Protein AF-A0A2A2QJI3-F1 (afdb_monomer)

Solvent-accessible surface area (backbone atoms only — not comparable to full-atom values): 18342 Å² total; per-residue (Å²): 80,62,61,6,25,51,90,28,69,62,34,86,68,46,4,39,54,45,25,53,49,53,50,52,51,51,52,53,36,61,75,38,73,53,39,76,77,42,51,68,60,42,52,50,47,52,49,49,52,52,54,50,50,53,48,54,53,54,44,77,76,40,98,66,86,84,66,58,72,64,42,44,53,50,13,44,50,46,52,52,52,52,50,50,54,48,47,71,75,71,52,57,80,93,47,44,72,74,51,47,54,60,49,51,50,50,52,49,51,49,49,54,53,48,47,68,67,42,46,63,55,50,52,48,54,52,48,41,52,51,50,33,52,50,42,27,59,39,67,76,39,49,70,87,39,94,45,67,93,48,96,53,34,67,61,48,40,51,52,52,50,53,32,39,75,70,65,76,46,77,94,63,79,78,60,34,46,77,46,95,70,84,60,65,65,43,84,44,82,50,56,67,49,76,80,39,84,44,78,35,78,57,30,36,38,41,31,34,39,51,44,61,85,62,92,67,75,98,57,57,48,40,32,43,35,39,31,49,99,86,51,76,48,38,29,40,40,38,76,32,84,26,61,67,56,10,58,78,66,75,30,82,71,36,26,66,26,18,34,43,34,34,39,52,45,66,81,47,59,68,42,64,27,42,38,27,46,32,40,26,34,74,86,77,46,49,25,43,30,32,83,50,96,48,72,48,76,40,54,82,66,40,69,70,54,53,60,75,75,45,65,86,86,54,52,73,70,57,48,35,48,76,50,59,71,43,80,86,84,124

Secondary structure (DSSP, 8-state):
-GGGTTTTTT-TTHHHHHHHHHHHHHHHHHHTTHHHH-HHHHHHHHHHHHHHHHHHHHHHH------HHHHHHHHHHHHHHHHHHHHHHHS-GGGHHHHHHHHHHHHHHHHHHHHHHHHHHHHHHHHHHHHHHHHHHHHS--TT-SS-SSS-HHHHHHHHHHHHHTTS----PPPPEEESS---EEE--EEEEEEEEEE-SSEEEEEEEEEESS---S-EEEEEEEE-SS-EEEEE-EEE--HHHHHHTT-GGGGG-EEEEEEEGGGS-SSEEEEEEEEEETTT--EEEEEEEEEEE--TTHHHHHSSSS-TTS-HHHHHHHTT-S----

Sequence (330 aa):
MLLGSVPGLEHPVLSPLLGLLGLGVAAGLASREGWRREPVLGAFLVFVLGATLLIAYGRFTLAAPQIAPRYFVQSALFWATLLTILAETAVPKHRFLQWALPVTLGVSAFNVVASTRYLPVAEDFFRRRLETIRYYDKWLTLGGAPHPIYPDHTQADQILNTALEKGIYRLQARTSVPVVKRGPTKERSMVYHIEELDLGERRLHVRGFMLPEKKWGRQFEPYLVLKTADREYVFRGRKQSRPDVAEVHGRPDAIDSGFFFVVRRVEIPPTEFRVSLEHRARWTGVGLFTNTDHRVDNREGYEKVGLSQVHSSLTAPARQIFIGALPPKF

Foldseek 3Di:
DLLQCLVCVNDVPRSVVSSVVLVVLLVVCVVPCLCVVPVPLNVVLVVLVVVLVVVVVVCVVPVDPQPPPVSNVSSVSNVVSSVVSCCVVPPDPVCNVVVVVVVVVVVVVSVVVSCVVCVVVVVVVVVLVVQQLVVCQQAVFSVPRPRRPDPDRVVVSVVQVVCVVVVVDDSHDDAFAWDPDQFAEDEADWDWDWPDFDHGLWKTKTKTFIGGPDQDDLAKWKKKWWDDPVDIIITTWHWDACVVVCVVVVHPSRRRRITIHIHTLLQDEQAKTFIKMKMAGPPPSYIYIYGDPDMDGNNPNSCVNQVVPPPPPDDPVRSCVVSVHDDPPD

Mean predicted aligned error: 12.71 Å

Structure (mmCIF, N/CA/C/O backbone):
data_AF-A0A2A2QJI3-F1
#
_entry.id   AF-A0A2A2QJI3-F1
#
loop_
_atom_site.group_PDB
_atom_site.id
_atom_site.type_symbol
_atom_site.label_atom_id
_atom_site.label_alt_id
_atom_site.label_comp_id
_atom_site.label_asym_id
_atom_site.label_entity_id
_atom_site.label_seq_id
_atom_site.pdbx_PDB_ins_code
_atom_site.Cartn_x
_atom_site.Cartn_y
_atom_site.Cartn_z
_atom_site.occupancy
_atom_site.B_iso_or_equiv
_atom_site.auth_seq_id
_atom_site.auth_comp_id
_atom_site.auth_asym_id
_atom_site.auth_atom_id
_atom_site.pdbx_PDB_model_num
ATOM 1 N N . MET A 1 1 ? -5.443 -1.195 30.577 1.00 60.78 1 MET A N 1
ATOM 2 C CA . MET A 1 1 ? -5.079 -0.379 29.392 1.00 60.78 1 MET A CA 1
ATOM 3 C C . MET A 1 1 ? -6.073 -0.507 28.244 1.00 60.78 1 MET A C 1
ATOM 5 O O . MET A 1 1 ? -6.483 0.527 27.744 1.00 60.78 1 MET A O 1
ATOM 9 N N . LEU A 1 2 ? -6.482 -1.721 27.842 1.00 73.25 2 LEU A N 1
ATOM 10 C CA . LEU A 1 2 ? -7.295 -1.937 26.631 1.00 73.25 2 LEU A CA 1
ATOM 11 C C . LEU A 1 2 ? -8.587 -1.098 26.587 1.00 73.25 2 LEU A C 1
ATOM 13 O O . LEU A 1 2 ? -8.789 -0.371 25.624 1.00 73.25 2 LEU A O 1
ATOM 17 N N . LEU A 1 3 ? -9.407 -1.110 27.644 1.00 77.81 3 LEU A N 1
ATOM 18 C CA . LEU A 1 3 ? -10.699 -0.402 27.659 1.00 77.81 3 LEU A CA 1
ATOM 19 C C . LEU A 1 3 ? -10.590 1.125 27.572 1.00 77.81 3 LEU A C 1
ATOM 21 O O . LEU A 1 3 ? -11.462 1.751 26.983 1.00 77.81 3 LEU A O 1
ATOM 25 N N . GLY A 1 4 ? -9.547 1.739 28.133 1.00 78.44 4 GLY A N 1
ATOM 26 C CA . GLY A 1 4 ? -9.367 3.197 28.116 1.00 78.44 4 GLY A CA 1
ATOM 27 C C . GLY A 1 4 ? -8.460 3.709 26.998 1.00 78.44 4 GLY A C 1
ATOM 28 O O . GLY A 1 4 ? -8.133 4.891 26.993 1.00 78.44 4 GLY A O 1
ATOM 29 N N . SER A 1 5 ? -8.042 2.844 26.071 1.00 78.56 5 SER A N 1
ATOM 30 C CA . SER A 1 5 ? -7.116 3.196 24.986 1.00 78.56 5 SER A CA 1
ATOM 31 C C . SER A 1 5 ? -7.675 4.266 24.044 1.00 78.56 5 SER A C 1
ATOM 33 O O . SER A 1 5 ? -6.949 5.194 23.702 1.00 78.56 5 SER A O 1
ATOM 35 N N . VAL A 1 6 ? -8.964 4.193 23.692 1.00 81.06 6 VAL A N 1
ATOM 36 C CA . VAL A 1 6 ? -9.630 5.179 22.824 1.00 81.06 6 VAL A CA 1
ATOM 37 C C . VAL A 1 6 ? -9.743 6.554 23.485 1.00 81.06 6 VAL A C 1
ATOM 39 O O . VAL A 1 6 ? -9.168 7.499 22.949 1.00 81.06 6 VAL A O 1
ATOM 42 N N . PRO A 1 7 ? -10.412 6.719 24.644 1.00 81.12 7 PRO A N 1
ATOM 43 C CA . PRO A 1 7 ? -10.540 8.047 25.246 1.00 81.12 7 PRO A CA 1
ATOM 44 C C . PRO A 1 7 ? -9.205 8.574 25.790 1.00 81.12 7 PRO A C 1
ATOM 46 O O . PRO A 1 7 ? -9.018 9.781 25.893 1.00 81.12 7 PRO A O 1
ATOM 49 N N . GLY A 1 8 ? -8.266 7.685 26.129 1.00 78.94 8 GLY A N 1
ATOM 50 C CA . GLY A 1 8 ? -6.929 8.045 26.596 1.00 78.94 8 GLY A CA 1
ATOM 51 C C . GLY A 1 8 ? -5.923 8.305 25.481 1.00 78.94 8 GLY A C 1
ATOM 52 O O . GLY A 1 8 ? -4.791 8.674 25.795 1.00 78.94 8 GLY A O 1
ATOM 53 N N . LEU A 1 9 ? -6.299 8.099 24.212 1.00 78.12 9 LEU A N 1
ATOM 54 C CA . LEU A 1 9 ? -5.411 8.187 23.048 1.00 78.12 9 LEU A CA 1
ATOM 55 C C . LEU A 1 9 ? -4.085 7.435 23.273 1.00 78.12 9 LEU A C 1
ATOM 57 O O . LEU A 1 9 ? -2.999 7.972 23.046 1.00 78.12 9 LEU A O 1
ATOM 61 N N . GLU A 1 10 ? -4.178 6.214 23.807 1.00 73.00 10 GLU A N 1
ATOM 62 C CA . GLU A 1 10 ? -3.047 5.350 24.190 1.00 73.00 10 GLU A CA 1
ATOM 63 C C . GLU A 1 10 ? -2.042 5.962 25.175 1.00 73.00 10 GLU A C 1
ATOM 65 O O . GLU A 1 10 ? -0.955 5.423 25.380 1.00 73.00 10 GLU A O 1
ATOM 70 N N . HIS A 1 11 ? -2.380 7.065 25.844 1.00 77.88 11 HIS A N 1
ATOM 71 C CA . HIS A 1 11 ? -1.489 7.643 26.837 1.00 77.88 11 HIS A CA 1
ATOM 72 C C . HIS A 1 11 ? -1.259 6.628 27.973 1.00 77.88 11 HIS A C 1
ATOM 74 O O . HIS A 1 11 ? -2.244 6.113 28.526 1.00 77.88 11 HIS A O 1
ATOM 80 N N . PRO A 1 12 ? 0.002 6.347 28.355 1.00 77.12 12 PRO A N 1
ATOM 81 C CA . PRO A 1 12 ? 0.341 5.248 29.261 1.00 77.12 12 PRO A CA 1
ATOM 82 C C . PRO A 1 12 ? -0.284 5.413 30.649 1.00 77.12 12 PRO A C 1
ATOM 84 O O . PRO A 1 12 ? -0.583 4.424 31.307 1.00 77.12 12 PRO A O 1
ATOM 87 N N . VAL A 1 13 ? -0.543 6.656 31.063 1.00 82.31 13 VAL A N 1
ATOM 88 C CA . VAL A 1 13 ? -1.167 6.975 32.356 1.00 82.31 13 VAL A CA 1
ATOM 89 C C . VAL A 1 13 ? -2.683 7.175 32.245 1.00 82.31 13 VAL A C 1
ATOM 91 O O . VAL A 1 13 ? -3.422 6.713 33.109 1.00 82.31 13 VAL A O 1
ATOM 94 N N . LEU A 1 14 ? -3.187 7.800 31.169 1.00 84.00 14 LEU A N 1
ATOM 95 C CA . LEU A 1 14 ? -4.623 8.113 31.069 1.00 84.00 14 LEU A CA 1
ATOM 96 C C . LEU A 1 14 ? -5.438 6.884 30.671 1.00 84.00 14 LEU A C 1
ATOM 98 O O . LEU A 1 14 ? -6.543 6.696 31.166 1.00 84.00 14 LEU A O 1
ATOM 102 N N . SER A 1 15 ? -4.894 6.015 29.814 1.00 82.19 15 SER A N 1
ATOM 103 C CA . SER A 1 15 ? -5.621 4.838 29.326 1.00 82.19 15 SER A CA 1
ATOM 104 C C . SER A 1 15 ? -5.963 3.835 30.441 1.00 82.19 15 SER A C 1
ATOM 106 O O . SER A 1 15 ? -7.077 3.309 30.451 1.00 82.19 15 SER A O 1
ATOM 108 N N . PRO A 1 16 ? -5.072 3.535 31.410 1.00 83.88 16 PRO A N 1
ATOM 109 C CA . PRO A 1 16 ? -5.454 2.786 32.606 1.00 83.88 16 PRO A CA 1
ATOM 110 C C . PRO A 1 16 ? -6.537 3.484 33.434 1.00 83.88 16 PRO A C 1
ATOM 112 O O . PRO A 1 16 ? -7.531 2.841 33.764 1.00 83.88 16 PRO A O 1
ATOM 115 N N . LEU A 1 17 ? -6.372 4.780 33.723 1.00 87.88 17 LEU A N 1
ATOM 116 C CA . LEU A 1 17 ? -7.297 5.543 34.568 1.00 87.88 17 LEU A CA 1
ATOM 117 C C . LEU A 1 17 ? -8.702 5.604 33.968 1.00 87.88 17 LEU A C 1
ATOM 119 O O . LEU A 1 17 ? -9.680 5.319 34.651 1.00 87.88 17 LEU A O 1
ATOM 123 N N . LEU A 1 18 ? -8.804 5.897 32.673 1.00 87.38 18 LEU A N 1
ATOM 124 C CA . LEU A 1 18 ? -10.077 5.919 31.962 1.00 87.38 18 LEU A CA 1
ATOM 125 C C . LEU A 1 18 ? -10.687 4.520 31.881 1.00 87.38 18 LEU A C 1
ATOM 127 O O . LEU A 1 18 ? -11.887 4.371 32.067 1.00 87.38 18 LEU A O 1
ATOM 131 N N . GLY A 1 19 ? -9.878 3.475 31.687 1.00 84.88 19 GLY A N 1
ATOM 132 C CA . GLY A 1 19 ? -10.365 2.096 31.758 1.00 84.88 19 GLY A CA 1
ATOM 133 C C . GLY A 1 19 ? -10.998 1.763 33.115 1.00 84.88 19 GLY A C 1
ATOM 134 O O . GLY A 1 19 ? -12.090 1.201 33.152 1.00 84.88 19 GLY A O 1
ATOM 135 N N . LEU A 1 20 ? -10.346 2.148 34.218 1.00 88.00 20 LEU A N 1
ATOM 136 C CA . LEU A 1 20 ? -10.875 1.976 35.577 1.00 88.00 20 LEU A CA 1
ATOM 137 C C . LEU A 1 20 ? -12.142 2.805 35.806 1.00 88.00 20 LEU A C 1
ATOM 139 O O . LEU A 1 20 ? -13.109 2.292 36.364 1.00 88.00 20 LEU A O 1
ATOM 143 N N . LEU A 1 21 ? -12.166 4.051 35.326 1.00 90.25 21 LEU A N 1
ATOM 144 C CA . LEU A 1 21 ? -13.344 4.913 35.380 1.00 90.25 21 LEU A CA 1
ATOM 145 C C . LEU A 1 21 ? -14.531 4.269 34.652 1.00 90.25 21 LEU A C 1
ATOM 147 O O . LEU A 1 21 ? -15.609 4.151 35.225 1.00 90.25 21 LEU A O 1
ATOM 151 N N . GLY A 1 22 ? -14.328 3.810 33.415 1.00 86.06 22 GLY A N 1
ATOM 152 C CA . GLY A 1 22 ? -15.368 3.165 32.615 1.00 86.06 22 GLY A CA 1
ATOM 153 C C . GLY A 1 22 ? -15.921 1.906 33.283 1.00 86.06 22 GLY A C 1
ATOM 154 O O . GLY A 1 22 ? -17.134 1.711 33.313 1.00 86.06 22 GLY A O 1
ATOM 155 N N . LEU A 1 23 ? -15.052 1.088 33.886 1.00 87.69 23 LEU A N 1
ATOM 156 C CA . LEU A 1 23 ? -15.462 -0.075 34.680 1.00 87.69 23 LEU A CA 1
ATOM 157 C C . LEU A 1 23 ? -16.271 0.325 35.918 1.00 87.69 23 LEU A C 1
ATOM 159 O O . LEU A 1 23 ? -17.313 -0.271 36.178 1.00 87.69 23 LEU A O 1
ATOM 163 N N . GLY A 1 24 ? -15.823 1.345 36.654 1.00 87.56 24 GLY A N 1
ATOM 164 C CA . GLY A 1 24 ? -16.536 1.859 37.823 1.00 87.56 24 GLY A CA 1
ATOM 165 C C . GLY A 1 24 ? -17.933 2.370 37.466 1.00 87.56 24 GLY A C 1
ATOM 166 O O . GLY A 1 24 ? -18.905 2.048 38.148 1.00 87.56 24 GLY A O 1
ATOM 167 N N . VAL A 1 25 ? -18.058 3.096 36.352 1.00 86.06 25 VAL A N 1
ATOM 168 C CA . VAL A 1 25 ? -19.351 3.584 35.855 1.00 86.06 25 VAL A CA 1
ATOM 169 C C . VAL A 1 25 ? -20.238 2.431 35.387 1.00 86.06 25 VAL A C 1
ATOM 171 O O . VAL A 1 25 ? -21.414 2.394 35.744 1.00 86.06 25 VAL A O 1
ATOM 174 N N . ALA A 1 26 ? -19.694 1.456 34.655 1.00 85.00 26 ALA A N 1
ATOM 175 C CA . ALA A 1 26 ? -20.445 0.276 34.230 1.00 85.00 26 ALA A CA 1
ATOM 176 C C . ALA A 1 26 ? -20.964 -0.539 35.431 1.00 85.00 26 ALA A C 1
ATOM 178 O O . ALA A 1 26 ? -22.129 -0.929 35.442 1.00 85.00 26 ALA A O 1
ATOM 179 N N . ALA A 1 27 ? -20.145 -0.737 36.470 1.00 85.25 27 ALA A N 1
ATOM 180 C CA . ALA A 1 27 ? -20.555 -1.402 37.709 1.00 85.25 27 ALA A CA 1
ATOM 181 C C . ALA A 1 27 ? -21.615 -0.594 38.485 1.00 85.25 27 ALA A C 1
ATOM 183 O O . ALA A 1 27 ? -22.581 -1.154 39.008 1.00 85.25 27 ALA A O 1
ATOM 184 N N . GLY A 1 28 ? -21.485 0.735 38.517 1.00 84.38 28 GLY A N 1
ATOM 185 C CA . GLY A 1 28 ? -22.497 1.643 39.065 1.00 84.38 28 GLY A CA 1
ATOM 186 C C . GLY A 1 28 ? -23.842 1.569 38.328 1.00 84.38 28 GLY A C 1
ATOM 187 O O . GLY A 1 28 ? -24.899 1.582 38.954 1.00 84.38 28 GLY A O 1
ATOM 188 N N . LEU A 1 29 ? -23.815 1.446 36.999 1.00 81.94 29 LEU A N 1
ATOM 189 C CA . LEU A 1 29 ? -25.011 1.267 36.169 1.00 81.94 29 LEU A CA 1
ATOM 190 C C . LEU A 1 29 ? -25.616 -0.137 36.274 1.00 81.94 29 LEU A C 1
ATOM 192 O O . LEU A 1 29 ? -26.821 -0.270 36.095 1.00 81.94 29 LEU A O 1
ATOM 196 N N . ALA A 1 30 ? -24.799 -1.154 36.556 1.00 78.75 30 ALA A N 1
ATOM 197 C CA . ALA A 1 30 ? -25.238 -2.529 36.791 1.00 78.75 30 ALA A CA 1
ATOM 198 C C . ALA A 1 30 ? -25.920 -2.702 38.153 1.00 78.75 30 ALA A C 1
ATOM 200 O O . ALA A 1 30 ? -26.893 -3.440 38.282 1.00 78.75 30 ALA A O 1
ATOM 201 N N . SER A 1 31 ? -25.395 -2.019 39.174 1.00 76.69 31 SER A N 1
ATOM 202 C CA . SER A 1 31 ? -25.924 -2.044 40.544 1.00 76.69 31 SER A CA 1
ATOM 203 C C . SER A 1 31 ? -27.192 -1.208 40.718 1.00 76.69 31 SER A C 1
ATOM 205 O O . SER A 1 31 ? -28.001 -1.486 41.602 1.00 76.69 31 SER A O 1
ATOM 207 N N . ARG A 1 32 ? -27.391 -0.193 39.874 1.00 69.12 32 ARG A N 1
ATOM 208 C CA . ARG A 1 32 ? -28.648 0.556 39.766 1.00 69.12 32 ARG A CA 1
ATOM 209 C C . ARG A 1 32 ? -29.518 -0.098 38.691 1.00 69.12 32 ARG A C 1
ATOM 211 O O . ARG A 1 32 ? -29.005 -0.770 37.810 1.00 69.12 32 ARG A O 1
ATOM 218 N N . GLU A 1 33 ? -30.832 0.111 38.693 1.00 66.94 33 GLU A N 1
ATOM 219 C CA . GLU A 1 33 ? -31.751 -0.482 37.695 1.00 66.94 33 GLU A CA 1
ATOM 220 C C . GLU A 1 33 ? -31.503 -0.044 36.225 1.00 66.94 33 GLU A C 1
ATOM 222 O O . GLU A 1 33 ? -32.348 -0.267 35.360 1.00 66.94 33 GLU A O 1
ATOM 227 N N . GLY A 1 34 ? -30.355 0.562 35.896 1.00 63.38 34 GLY A N 1
ATOM 228 C CA . GLY A 1 34 ? -29.980 0.948 34.535 1.00 63.38 34 GLY A CA 1
ATOM 229 C C . GLY A 1 34 ? -30.028 -0.227 33.557 1.00 63.38 34 GLY A C 1
ATOM 230 O O . GLY A 1 34 ? -30.499 -0.067 32.435 1.00 63.38 34 GLY A O 1
ATOM 231 N N . TRP A 1 35 ? -29.662 -1.432 34.005 1.00 67.06 35 TRP A N 1
ATOM 232 C CA . TRP A 1 35 ? -29.754 -2.652 33.190 1.00 67.06 35 TRP A CA 1
ATOM 233 C C . TRP A 1 35 ? -31.188 -3.124 32.928 1.00 67.06 35 TRP A C 1
ATOM 235 O O . TRP A 1 35 ? -31.425 -3.826 31.949 1.00 67.06 35 TRP A O 1
ATOM 245 N N . ARG A 1 36 ? -32.156 -2.739 33.770 1.00 69.12 36 ARG A N 1
ATOM 246 C CA . ARG A 1 36 ? -33.572 -3.073 33.550 1.00 69.12 36 ARG A CA 1
ATOM 247 C C . ARG A 1 36 ? -34.211 -2.200 32.476 1.00 69.12 36 ARG A C 1
ATOM 249 O O . ARG A 1 36 ? -35.164 -2.643 31.847 1.00 69.12 36 ARG A O 1
ATOM 256 N N . ARG A 1 37 ? -33.707 -0.977 32.279 1.00 72.19 37 ARG A N 1
ATOM 257 C CA . ARG A 1 37 ? -34.223 -0.058 31.255 1.00 72.19 37 ARG A CA 1
ATOM 258 C C . ARG A 1 37 ? -33.749 -0.434 29.856 1.00 72.19 37 ARG A C 1
ATOM 260 O O . ARG A 1 37 ? -34.562 -0.433 28.946 1.00 72.19 37 ARG A O 1
ATOM 267 N N . GLU A 1 38 ? -32.477 -0.811 29.719 1.00 75.25 38 GLU A N 1
ATOM 268 C CA . GLU A 1 38 ? -31.851 -1.116 28.424 1.00 75.25 38 GLU A CA 1
ATOM 269 C C . GLU A 1 38 ? -31.093 -2.459 28.462 1.00 75.25 38 GLU A C 1
ATOM 271 O O . GLU A 1 38 ? -29.855 -2.501 28.445 1.00 75.25 38 GLU A O 1
ATOM 276 N N . PRO A 1 39 ? -31.813 -3.597 28.534 1.00 78.19 39 PRO A N 1
ATOM 277 C CA . PRO A 1 39 ? -31.205 -4.912 28.746 1.00 78.19 39 PRO A CA 1
ATOM 278 C C . PRO A 1 39 ? -30.303 -5.352 27.584 1.00 78.19 39 PRO A C 1
ATOM 280 O O . PRO A 1 39 ? -29.310 -6.046 27.802 1.00 78.19 39 PRO A O 1
ATOM 283 N N . VAL A 1 40 ? -30.606 -4.920 26.354 1.00 79.69 40 VAL A N 1
ATOM 284 C CA . VAL A 1 40 ? -29.813 -5.250 25.158 1.00 79.69 40 VAL A CA 1
ATOM 285 C C . VAL A 1 40 ? -28.438 -4.580 25.210 1.00 79.69 40 VAL A C 1
ATOM 287 O O . VAL A 1 40 ? -27.421 -5.243 25.001 1.00 79.69 40 VAL A O 1
ATOM 290 N N . LEU A 1 41 ? -28.384 -3.286 25.541 1.00 75.62 41 LEU A N 1
ATOM 291 C CA . LEU A 1 41 ? -27.121 -2.551 25.659 1.00 75.62 41 LEU A CA 1
ATOM 292 C C . LEU A 1 41 ? -26.310 -3.021 26.876 1.00 75.62 41 LEU A C 1
ATOM 294 O O . LEU A 1 41 ? -25.084 -3.115 26.798 1.00 75.62 41 LEU A O 1
ATOM 298 N N . GLY A 1 42 ? -26.981 -3.389 27.973 1.00 77.88 42 GLY A N 1
ATOM 299 C CA . GLY A 1 42 ? -26.347 -4.024 29.132 1.00 77.88 42 GLY A CA 1
ATOM 300 C C . GLY A 1 42 ? -25.678 -5.358 28.782 1.00 77.88 42 GLY A C 1
ATOM 301 O O . GLY A 1 42 ? -24.498 -5.554 29.077 1.00 77.88 42 GLY A O 1
ATOM 302 N N . ALA A 1 43 ? -26.386 -6.252 28.082 1.00 80.94 43 ALA A N 1
ATOM 303 C CA . ALA A 1 43 ? -25.824 -7.518 27.608 1.00 80.94 43 ALA A CA 1
ATOM 304 C C . ALA A 1 43 ? -24.642 -7.301 26.646 1.00 80.94 43 ALA A C 1
ATOM 306 O O . ALA A 1 43 ? -23.624 -7.991 26.742 1.00 80.94 43 ALA A O 1
ATOM 307 N N . PHE A 1 44 ? -24.737 -6.301 25.764 1.00 79.31 44 PHE A N 1
ATOM 308 C CA . PHE A 1 44 ? -23.648 -5.930 24.864 1.00 79.31 44 PHE A CA 1
ATOM 309 C C . PHE A 1 44 ? -22.409 -5.424 25.621 1.00 79.31 44 PHE A C 1
ATOM 311 O O . PHE A 1 44 ? -21.296 -5.841 25.306 1.00 79.31 44 PHE A O 1
ATOM 318 N N . LEU A 1 45 ? -22.570 -4.600 26.665 1.00 81.12 45 LEU A N 1
ATOM 319 C CA . LEU A 1 45 ? -21.456 -4.176 27.525 1.00 81.12 45 LEU A CA 1
ATOM 320 C C . LEU A 1 45 ? -20.759 -5.365 28.191 1.00 81.12 45 LEU A C 1
ATOM 322 O O . LEU A 1 45 ? -19.530 -5.437 28.173 1.00 81.12 45 LEU A O 1
ATOM 326 N N . VAL A 1 46 ? -21.524 -6.307 28.750 1.00 83.31 46 VAL A N 1
ATOM 327 C CA . VAL A 1 46 ? -20.967 -7.523 29.366 1.00 83.31 46 VAL A CA 1
ATOM 328 C C . VAL A 1 46 ? -20.196 -8.343 28.334 1.00 83.31 46 VAL A C 1
ATOM 330 O O . VAL A 1 46 ? -19.077 -8.775 28.610 1.00 83.31 46 VAL A O 1
ATOM 333 N N . PHE A 1 47 ? -20.742 -8.499 27.125 1.00 82.25 47 PHE A N 1
ATOM 334 C CA . PHE A 1 47 ? -20.052 -9.168 26.025 1.00 82.25 47 PHE A CA 1
ATOM 335 C C . PHE A 1 47 ? -18.729 -8.476 25.668 1.00 82.25 47 PHE A C 1
ATOM 337 O O . PHE A 1 47 ? -17.698 -9.141 25.578 1.00 82.25 47 PHE A O 1
ATOM 344 N N . VAL A 1 48 ? -18.720 -7.148 25.514 1.00 80.25 48 VAL A N 1
ATOM 345 C CA . VAL A 1 48 ? -17.503 -6.388 25.182 1.00 80.25 48 VAL A CA 1
ATOM 346 C C . VAL A 1 48 ? -16.457 -6.490 26.298 1.00 80.25 48 VAL A C 1
ATOM 348 O O . VAL A 1 48 ? -15.270 -6.675 26.014 1.00 80.25 48 VAL A O 1
ATOM 351 N N . LEU A 1 49 ? -16.874 -6.432 27.566 1.00 81.50 49 LEU A N 1
ATOM 352 C CA . LEU A 1 49 ? -15.996 -6.638 28.722 1.00 81.50 49 LEU A CA 1
ATOM 353 C C . LEU A 1 49 ? -15.399 -8.053 28.739 1.00 81.50 49 LEU A C 1
ATOM 355 O O . LEU A 1 49 ? -14.183 -8.201 28.874 1.00 81.50 49 LEU A O 1
ATOM 359 N N . GLY A 1 50 ? -16.228 -9.080 28.534 1.00 79.38 50 GLY A N 1
ATOM 360 C CA . GLY A 1 50 ? -15.795 -10.476 28.449 1.00 79.38 50 GLY A CA 1
ATOM 361 C C . GLY A 1 50 ? -14.820 -10.714 27.293 1.00 79.38 50 GLY A C 1
ATOM 362 O O . GLY A 1 50 ? -13.760 -11.310 27.484 1.00 79.38 50 GLY A O 1
ATOM 363 N N . ALA A 1 51 ? -15.114 -10.170 26.111 1.00 79.12 51 ALA A N 1
ATOM 364 C CA . ALA A 1 51 ? -14.225 -10.234 24.955 1.00 79.12 51 ALA A CA 1
ATOM 365 C C . ALA A 1 51 ? -12.880 -9.537 25.221 1.00 79.12 51 ALA A C 1
ATOM 367 O O . ALA A 1 51 ? -11.829 -10.048 24.833 1.00 79.12 51 ALA A O 1
ATOM 368 N N . THR A 1 52 ? -12.895 -8.398 25.921 1.00 77.81 52 THR A N 1
ATOM 369 C CA . THR A 1 52 ? -11.674 -7.666 26.284 1.00 77.81 52 THR A CA 1
ATOM 370 C C . THR A 1 52 ? -10.822 -8.448 27.287 1.00 77.81 52 THR A C 1
ATOM 372 O O . THR A 1 52 ? -9.596 -8.465 27.162 1.00 77.81 52 THR A O 1
ATOM 375 N N . LEU A 1 53 ? -11.447 -9.133 28.251 1.00 77.88 53 LEU A N 1
ATOM 376 C CA . LEU A 1 53 ? -10.762 -10.022 29.196 1.00 77.88 53 LEU A CA 1
ATOM 377 C C . LEU A 1 53 ? -10.119 -11.222 28.492 1.00 77.88 53 LEU A C 1
ATOM 379 O O . LEU A 1 53 ? -8.938 -11.487 28.711 1.00 77.88 53 LEU A O 1
ATOM 383 N N . LEU A 1 54 ? -10.855 -11.900 27.604 1.00 76.88 54 LEU A N 1
ATOM 384 C CA . LEU A 1 54 ? -10.335 -13.023 26.810 1.00 76.88 54 LEU A CA 1
ATOM 385 C C . LEU A 1 54 ? -9.114 -12.619 25.977 1.00 76.88 54 LEU A C 1
ATOM 387 O O . LEU A 1 54 ? -8.140 -13.360 25.870 1.00 76.88 54 LEU A O 1
ATOM 391 N N . ILE A 1 55 ? -9.142 -11.414 25.418 1.00 70.38 55 ILE A N 1
ATOM 392 C CA . ILE A 1 55 ? -8.031 -10.859 24.650 1.00 70.38 55 ILE A CA 1
ATOM 393 C C . ILE A 1 55 ? -6.844 -10.494 25.533 1.00 70.38 55 ILE A C 1
ATOM 395 O O . ILE A 1 55 ? -5.705 -10.779 25.163 1.00 70.38 55 ILE A O 1
ATOM 399 N N . ALA A 1 56 ? -7.082 -9.868 26.687 1.00 71.62 56 ALA A N 1
ATOM 400 C CA . ALA A 1 56 ? -6.021 -9.579 27.644 1.00 71.62 56 ALA A CA 1
ATOM 401 C C . ALA A 1 56 ? -5.315 -10.874 28.074 1.00 71.62 56 ALA A C 1
ATOM 403 O O . ALA A 1 56 ? -4.086 -10.922 28.098 1.00 71.62 56 ALA A O 1
ATOM 404 N N . TYR A 1 57 ? -6.092 -11.933 28.316 1.00 71.44 57 TYR A N 1
ATOM 405 C CA . TYR A 1 57 ? -5.589 -13.268 28.619 1.00 71.44 57 TYR A CA 1
ATOM 406 C C . TYR A 1 57 ? -4.780 -13.865 27.454 1.00 71.44 57 TYR A C 1
ATOM 408 O O . TYR A 1 57 ? -3.638 -14.271 27.647 1.00 71.44 57 TYR A O 1
ATOM 416 N N . GLY A 1 58 ? -5.303 -13.833 26.224 1.00 62.81 58 GLY A N 1
ATOM 417 C CA . GLY A 1 58 ? -4.580 -14.311 25.037 1.00 62.81 58 GLY A CA 1
ATOM 418 C C . GLY A 1 58 ? -3.303 -13.520 24.712 1.00 62.81 58 GLY A C 1
ATOM 419 O O . GLY A 1 58 ? -2.384 -14.049 24.098 1.00 62.81 58 GLY A O 1
ATOM 420 N N . ARG A 1 59 ? -3.197 -12.251 25.130 1.00 64.88 59 ARG A N 1
ATOM 421 C CA . ARG A 1 59 ? -1.945 -11.479 25.020 1.00 64.88 59 ARG A CA 1
ATOM 422 C C . ARG A 1 59 ? -0.923 -11.847 26.079 1.00 64.88 59 ARG A C 1
ATOM 424 O O . ARG A 1 59 ? 0.265 -11.783 25.789 1.00 64.88 59 ARG A O 1
ATOM 431 N N . PHE A 1 60 ? -1.361 -12.208 27.282 1.00 58.81 60 PHE A N 1
ATOM 432 C CA . PHE A 1 60 ? -0.443 -12.717 28.298 1.00 58.81 60 PHE A CA 1
ATOM 433 C C . PHE A 1 60 ? 0.295 -13.968 27.791 1.00 58.81 60 PHE A C 1
ATOM 435 O O . PHE A 1 60 ? 1.449 -14.182 28.142 1.00 58.81 60 PHE A O 1
ATOM 442 N N . THR A 1 61 ? -0.335 -14.740 26.900 1.00 55.84 61 THR A N 1
ATOM 443 C CA . THR A 1 61 ? 0.252 -15.940 26.293 1.00 55.84 61 THR A CA 1
ATOM 444 C C . THR A 1 61 ? 0.974 -15.698 24.958 1.00 55.84 61 THR A C 1
ATOM 446 O O . THR A 1 61 ? 1.778 -16.536 24.556 1.00 55.84 61 THR A O 1
ATOM 449 N N . LEU A 1 62 ? 0.749 -14.567 24.273 1.00 50.59 62 LEU A N 1
ATOM 450 C CA . LEU A 1 62 ? 1.347 -14.239 22.968 1.00 50.59 62 LEU A CA 1
ATOM 451 C C . LEU A 1 62 ? 2.123 -12.912 23.025 1.00 50.59 62 LEU A C 1
ATOM 453 O O . LEU A 1 62 ? 1.544 -11.825 22.974 1.00 50.59 62 LEU A O 1
ATOM 457 N N . ALA A 1 63 ? 3.455 -12.993 23.047 1.00 44.22 63 ALA A N 1
ATOM 458 C CA . ALA A 1 63 ? 4.389 -11.864 23.150 1.00 44.22 63 ALA A CA 1
ATOM 459 C C . ALA A 1 63 ? 4.507 -10.988 21.876 1.00 44.22 63 ALA A C 1
ATOM 461 O O . ALA A 1 63 ? 5.570 -10.443 21.587 1.00 44.22 63 ALA A O 1
ATOM 462 N N . ALA A 1 64 ? 3.439 -10.838 21.083 1.00 47.62 64 ALA A N 1
ATOM 463 C CA . ALA A 1 64 ? 3.476 -10.080 19.831 1.00 47.62 64 ALA A CA 1
ATOM 464 C C . ALA A 1 64 ? 2.782 -8.699 19.953 1.00 47.62 64 ALA A C 1
ATOM 466 O O . ALA A 1 64 ? 1.619 -8.609 20.366 1.00 47.62 64 ALA A O 1
ATOM 467 N N . PRO A 1 65 ? 3.445 -7.594 19.555 1.00 51.88 65 PRO A N 1
ATOM 468 C CA . PRO A 1 65 ? 2.890 -6.238 19.640 1.00 51.88 65 PRO A CA 1
ATOM 469 C C . PRO A 1 65 ? 1.917 -5.847 18.505 1.00 51.88 65 PRO A C 1
ATOM 471 O O . PRO A 1 65 ? 1.346 -4.763 18.546 1.00 51.88 65 PRO A O 1
ATOM 474 N N . GLN A 1 66 ? 1.670 -6.697 17.502 1.00 51.97 66 GLN A N 1
ATOM 475 C CA . GLN A 1 66 ? 1.080 -6.263 16.219 1.00 51.97 66 GLN A CA 1
ATOM 476 C C . GLN A 1 66 ? -0.466 -6.266 16.108 1.00 51.97 66 GLN A C 1
ATOM 478 O O . GLN A 1 66 ? -1.004 -6.024 15.028 1.00 51.97 66 GLN A O 1
ATOM 483 N N . ILE A 1 67 ? -1.222 -6.493 17.190 1.00 52.97 67 ILE A N 1
ATOM 484 C CA . ILE A 1 67 ? -2.702 -6.622 17.144 1.00 52.97 67 ILE A CA 1
ATOM 485 C C . ILE A 1 67 ? -3.418 -5.342 17.636 1.00 52.97 67 ILE A C 1
ATOM 487 O O . ILE A 1 67 ? -4.530 -5.390 18.149 1.00 52.97 67 ILE A O 1
ATOM 491 N N . ALA A 1 68 ? -2.808 -4.164 17.493 1.00 57.09 68 ALA A N 1
ATOM 492 C CA . ALA A 1 68 ? -3.387 -2.902 17.977 1.00 57.09 68 ALA A CA 1
ATOM 493 C C . ALA A 1 68 ? -4.809 -2.567 17.442 1.00 57.09 68 ALA A C 1
ATOM 495 O O . ALA A 1 68 ? -5.651 -2.170 18.250 1.00 57.09 68 ALA A O 1
ATOM 496 N N . PRO A 1 69 ? -5.165 -2.783 16.151 1.00 61.31 69 PRO A N 1
ATOM 497 C CA . PRO A 1 69 ? -6.424 -2.259 15.601 1.00 61.31 69 PRO A CA 1
ATOM 498 C C . PRO A 1 69 ? -7.690 -2.834 16.248 1.00 61.31 69 PRO A C 1
ATOM 500 O O . PRO A 1 69 ? -8.689 -2.138 16.406 1.00 61.31 69 PRO A O 1
ATOM 503 N N . ARG A 1 70 ? -7.658 -4.112 16.649 1.00 67.06 70 ARG A N 1
ATOM 504 C CA . ARG A 1 70 ? -8.834 -4.811 17.199 1.00 67.06 70 ARG A CA 1
ATOM 505 C C . ARG A 1 70 ? -9.211 -4.282 18.586 1.00 67.06 70 ARG A C 1
ATOM 507 O O . ARG A 1 70 ? -10.385 -4.268 18.943 1.00 67.06 70 ARG A O 1
ATOM 514 N N . TYR A 1 71 ? -8.221 -3.811 19.338 1.00 72.88 71 TYR A N 1
ATOM 515 C CA . TYR A 1 71 ? -8.390 -3.318 20.704 1.00 72.88 71 TYR A CA 1
ATOM 516 C C . TYR A 1 71 ? -9.005 -1.926 20.734 1.00 72.88 71 TYR A C 1
ATOM 518 O O . TYR A 1 71 ? -9.862 -1.651 21.571 1.00 72.88 71 TYR A O 1
ATOM 526 N N . PHE A 1 72 ? -8.634 -1.084 19.770 1.00 71.25 72 PHE A N 1
ATOM 527 C CA . PHE A 1 72 ? -9.282 0.204 19.565 1.00 71.25 72 PHE A CA 1
ATOM 528 C C . PHE A 1 72 ? -10.756 0.048 19.227 1.00 71.25 72 PHE A C 1
ATOM 530 O O . PHE A 1 72 ? -11.583 0.733 19.815 1.00 71.25 72 PHE A O 1
ATOM 537 N N . VAL A 1 73 ? -11.101 -0.883 18.332 1.00 74.75 73 VAL A N 1
ATOM 538 C CA . VAL A 1 73 ? -12.505 -1.137 17.979 1.00 74.75 73 VAL A CA 1
ATOM 539 C C . VAL A 1 73 ? -13.298 -1.580 19.208 1.00 74.75 73 VAL A C 1
ATOM 541 O O . VAL A 1 73 ? -14.377 -1.057 19.457 1.00 74.75 73 VAL A O 1
ATOM 544 N N . GLN A 1 74 ? -12.755 -2.481 20.027 1.00 79.06 74 GLN A N 1
ATOM 545 C CA . GLN A 1 74 ? -13.435 -2.921 21.249 1.00 79.06 74 GLN A CA 1
ATOM 546 C C . GLN A 1 74 ? -13.563 -1.824 22.305 1.00 79.06 74 GLN A C 1
ATOM 548 O O . GLN A 1 74 ? -14.626 -1.677 22.899 1.00 79.06 74 GLN A O 1
ATOM 553 N N . SER A 1 75 ? -12.511 -1.033 22.523 1.00 80.69 75 SER A N 1
ATOM 554 C CA . SER A 1 75 ? -12.560 0.125 23.418 1.00 80.69 75 SER A CA 1
ATOM 555 C C . SER A 1 75 ? -13.581 1.155 22.925 1.00 80.69 75 SER A C 1
ATOM 557 O O . SER A 1 75 ? -14.369 1.659 23.721 1.00 80.69 75 SER A O 1
ATOM 559 N N . ALA A 1 76 ? -13.640 1.411 21.617 1.00 80.56 76 ALA A N 1
ATOM 560 C CA . ALA A 1 76 ? -14.599 2.334 21.022 1.00 80.56 76 ALA A CA 1
ATOM 561 C C . ALA A 1 76 ? -16.036 1.831 21.195 1.00 80.56 76 ALA A C 1
ATOM 563 O O . ALA A 1 76 ? -16.896 2.603 21.605 1.00 80.56 76 ALA A O 1
ATOM 564 N N . LEU A 1 77 ? -16.282 0.540 20.948 1.00 82.44 77 LEU A N 1
ATOM 565 C CA . LEU A 1 77 ? -17.587 -0.084 21.173 1.00 82.44 77 LEU A CA 1
ATOM 566 C C . LEU A 1 77 ? -17.999 0.001 22.644 1.00 82.44 77 LEU A C 1
ATOM 568 O O . LEU A 1 77 ? -19.115 0.418 22.929 1.00 82.44 77 LEU A O 1
ATOM 572 N N . PHE A 1 78 ? -17.091 -0.316 23.573 1.00 85.94 78 PHE A N 1
ATOM 573 C CA . PHE A 1 78 ? -17.348 -0.201 25.009 1.00 85.94 78 PHE A CA 1
ATOM 574 C C . PHE A 1 78 ? -17.793 1.216 25.391 1.00 85.94 78 PHE A C 1
ATOM 576 O O . PHE A 1 78 ? -18.840 1.387 26.012 1.00 85.94 78 PHE A O 1
ATOM 583 N N . TRP A 1 79 ? -17.020 2.233 25.000 1.00 82.44 79 TRP A N 1
ATOM 584 C CA . TRP A 1 79 ? -17.323 3.621 25.345 1.00 82.44 79 TRP A CA 1
ATOM 585 C C . TRP A 1 79 ? -18.561 4.154 24.638 1.00 82.44 79 TRP A C 1
ATOM 587 O O . TRP A 1 79 ? -19.328 4.874 25.268 1.00 82.44 79 TRP A O 1
ATOM 597 N N . ALA A 1 80 ? -18.793 3.782 23.379 1.00 82.62 80 ALA A N 1
ATOM 598 C CA . ALA A 1 80 ? -20.012 4.146 22.669 1.00 82.62 80 ALA A CA 1
ATOM 599 C C . ALA A 1 80 ? -21.243 3.608 23.407 1.00 82.62 80 ALA A C 1
ATOM 601 O O . ALA A 1 80 ? -22.128 4.383 23.755 1.00 82.62 80 ALA A O 1
ATOM 602 N N . THR A 1 81 ? -21.264 2.313 23.741 1.00 81.75 81 THR A N 1
ATOM 603 C CA . THR A 1 81 ? -22.389 1.707 24.466 1.00 81.75 81 THR A CA 1
ATOM 604 C C . THR A 1 81 ? -22.558 2.303 25.862 1.00 81.75 81 THR A C 1
ATOM 606 O O . THR A 1 81 ? -23.677 2.618 26.262 1.00 81.75 81 THR A O 1
ATOM 609 N N . LEU A 1 82 ? -21.458 2.504 26.595 1.00 83.69 82 LEU A N 1
ATOM 610 C CA . LEU A 1 82 ? -21.496 3.090 27.934 1.00 83.69 82 LEU A CA 1
ATOM 611 C C . LEU A 1 82 ? -22.067 4.515 27.912 1.00 83.69 82 LEU A C 1
ATOM 613 O O . LEU A 1 82 ? -22.922 4.846 28.731 1.00 83.69 82 LEU A O 1
ATOM 617 N N . LEU A 1 83 ? -21.621 5.348 26.969 1.00 82.44 83 LEU A N 1
ATOM 618 C CA . LEU A 1 83 ? -22.098 6.722 26.818 1.00 82.44 83 LEU A CA 1
ATOM 619 C C . LEU A 1 83 ? -23.557 6.782 26.359 1.00 82.44 83 LEU A C 1
ATOM 621 O O . LEU A 1 83 ? -24.283 7.649 26.836 1.00 82.44 83 LEU A O 1
ATOM 625 N N . THR A 1 84 ? -24.010 5.864 25.500 1.00 79.50 84 THR A N 1
ATOM 626 C CA . THR A 1 84 ? -25.425 5.772 25.106 1.00 79.50 84 THR A CA 1
ATOM 627 C C . THR A 1 84 ? -26.315 5.463 26.308 1.00 79.50 84 THR A C 1
ATOM 629 O O . THR A 1 84 ? -27.260 6.208 26.562 1.00 79.50 84 THR A O 1
ATOM 632 N N . ILE A 1 85 ? -25.965 4.453 27.114 1.00 80.31 85 ILE A N 1
ATOM 633 C CA . ILE A 1 85 ? -26.724 4.116 28.331 1.00 80.31 85 ILE A CA 1
ATOM 634 C C . ILE A 1 85 ? -26.723 5.297 29.314 1.00 80.31 85 ILE A C 1
ATOM 636 O O . ILE A 1 85 ? -27.747 5.606 29.925 1.00 80.31 85 ILE A O 1
ATOM 640 N N . LEU A 1 86 ? -25.589 5.990 29.474 1.00 80.75 86 LEU A N 1
ATOM 641 C CA . LEU A 1 86 ? -25.509 7.189 30.316 1.00 80.75 86 LEU A CA 1
ATOM 642 C C . LEU A 1 86 ? -26.401 8.319 29.799 1.00 80.75 86 LEU A C 1
ATOM 644 O O . LEU A 1 86 ? -27.096 8.951 30.591 1.00 80.75 86 LEU A O 1
ATOM 648 N N . ALA A 1 87 ? -26.409 8.571 28.490 1.00 76.38 87 ALA A N 1
ATOM 649 C CA . ALA A 1 87 ? -27.246 9.602 27.893 1.00 76.38 87 ALA A CA 1
ATOM 650 C C . ALA A 1 87 ? -28.739 9.306 28.116 1.00 76.38 87 ALA A C 1
ATOM 652 O O . ALA A 1 87 ? -29.480 10.194 28.533 1.00 76.38 87 ALA A O 1
ATOM 653 N N . GLU A 1 88 ? -29.171 8.058 27.928 1.00 75.19 88 GLU A N 1
ATOM 654 C CA . GLU A 1 88 ? -30.570 7.650 28.123 1.00 75.19 88 GLU A CA 1
ATOM 655 C C . GLU A 1 88 ? -31.005 7.656 29.594 1.00 75.19 88 GLU A C 1
ATOM 657 O O . GLU A 1 88 ? -32.160 7.953 29.907 1.00 75.19 88 GLU A O 1
ATOM 662 N N . THR A 1 89 ? -30.089 7.359 30.519 1.00 75.88 89 THR A N 1
ATOM 663 C CA . THR A 1 89 ? -30.396 7.322 31.956 1.00 75.88 89 THR A CA 1
ATOM 664 C C . THR A 1 89 ? -30.312 8.687 32.636 1.00 75.88 89 THR A C 1
ATOM 666 O O . THR A 1 89 ? -31.072 8.928 33.577 1.00 75.88 89 THR A O 1
ATOM 669 N N . ALA A 1 90 ? -29.426 9.580 32.182 1.00 74.25 90 ALA A N 1
ATOM 670 C CA . ALA A 1 90 ? -29.122 10.838 32.864 1.00 74.25 90 ALA A CA 1
ATOM 671 C C . ALA A 1 90 ? -29.708 12.091 32.196 1.00 74.25 90 ALA A C 1
ATOM 673 O O . ALA A 1 90 ? -29.858 13.104 32.880 1.00 74.25 90 ALA A O 1
ATOM 674 N N . VAL A 1 91 ? -30.040 12.065 30.897 1.00 71.56 91 VAL A N 1
ATOM 675 C CA . VAL A 1 91 ? -30.503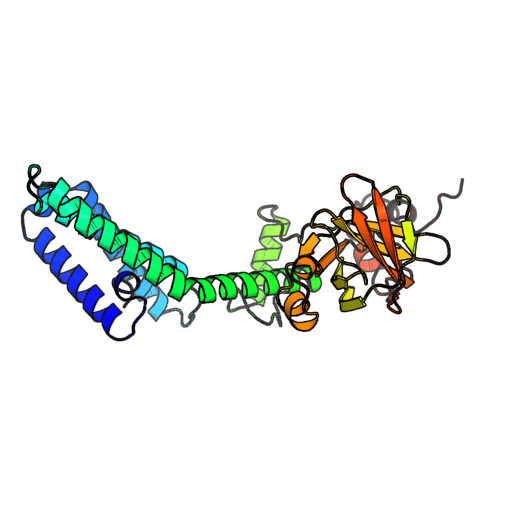 13.263 30.175 1.00 71.56 91 VAL A CA 1
ATOM 676 C C . VAL A 1 91 ? -32.034 13.301 30.111 1.00 71.56 91 VAL A C 1
ATOM 678 O O . VAL A 1 91 ? -32.652 12.489 29.420 1.00 71.56 91 VAL A O 1
ATOM 681 N N . PRO A 1 92 ? -32.697 14.271 30.772 1.00 75.00 92 PRO A N 1
ATOM 682 C CA . PRO A 1 92 ? -34.132 14.462 30.617 1.00 75.00 92 PRO A CA 1
ATOM 683 C C . PRO A 1 92 ? -34.465 14.819 29.165 1.00 75.00 92 PRO A C 1
ATOM 685 O O . PRO A 1 92 ? -33.854 15.729 28.602 1.00 75.00 92 PRO A O 1
ATOM 688 N N . LYS A 1 93 ? -35.486 14.176 28.577 1.00 75.75 93 LYS A N 1
ATOM 689 C CA . LYS A 1 93 ? -35.883 14.377 27.165 1.00 75.75 93 LYS A CA 1
ATOM 690 C C . LYS A 1 93 ? -36.053 15.855 26.776 1.00 75.75 93 LYS A C 1
ATOM 692 O O . LYS A 1 93 ? -35.678 16.251 25.679 1.00 75.75 93 LYS A O 1
ATOM 697 N N . HIS A 1 94 ? -36.545 16.688 27.695 1.00 76.00 94 HIS A N 1
ATOM 698 C CA . HIS A 1 94 ? -36.763 18.122 27.469 1.00 76.00 94 HIS A CA 1
ATOM 699 C C . HIS A 1 94 ? -35.472 18.963 27.394 1.00 76.00 94 HIS A C 1
ATOM 701 O O . HIS A 1 94 ? -35.513 20.089 26.911 1.00 76.00 94 HIS A O 1
ATOM 707 N N . ARG A 1 95 ? -34.323 18.440 27.848 1.00 77.88 95 ARG A N 1
ATOM 708 C CA . ARG A 1 95 ? -33.004 19.100 27.750 1.00 77.88 95 ARG A CA 1
ATOM 709 C C . ARG A 1 95 ? -32.091 18.455 26.715 1.00 77.88 95 ARG A C 1
ATOM 711 O O . ARG A 1 95 ? -30.916 18.802 26.655 1.00 77.88 95 ARG A O 1
ATOM 718 N N . PHE A 1 96 ? -32.611 17.544 25.893 1.00 75.19 96 PHE A N 1
ATOM 719 C CA . PHE A 1 96 ? -31.816 16.814 24.909 1.00 75.19 96 PHE A CA 1
ATOM 720 C C . PHE A 1 96 ? -30.971 17.750 24.034 1.00 75.19 96 PHE A C 1
ATOM 722 O O . PHE A 1 96 ? -29.769 17.550 23.924 1.00 75.19 96 PHE A O 1
ATOM 729 N N . LEU A 1 97 ? -31.557 18.832 23.507 1.00 75.12 97 LEU A N 1
ATOM 730 C CA . LEU A 1 97 ? -30.845 19.811 22.672 1.00 75.12 97 LEU A CA 1
ATOM 731 C C . LEU A 1 97 ? -29.719 20.549 23.419 1.00 75.12 97 LEU A C 1
ATOM 733 O O . LEU A 1 97 ? -28.673 20.817 22.830 1.00 75.12 97 LEU A O 1
ATOM 737 N N . GLN A 1 98 ? -29.901 20.832 24.714 1.00 81.00 98 GLN A N 1
ATOM 738 C CA . GLN A 1 98 ? -28.883 21.490 25.545 1.00 81.00 98 GLN A CA 1
ATOM 739 C C . GLN A 1 98 ? -27.665 20.590 25.780 1.00 81.00 98 GLN A C 1
ATOM 741 O O . GLN A 1 98 ? -26.557 21.095 25.923 1.00 81.00 98 GLN A O 1
ATOM 746 N N . TRP A 1 99 ? -27.861 19.268 25.791 1.00 79.31 99 TRP A N 1
ATOM 747 C CA . TRP A 1 99 ? -26.787 18.282 25.931 1.00 79.31 99 TRP A CA 1
ATOM 748 C C . TRP A 1 99 ? -26.228 17.812 24.586 1.00 79.31 99 TRP A C 1
ATOM 750 O O . TRP A 1 99 ? -25.041 17.508 24.490 1.00 79.31 99 TRP A O 1
ATOM 760 N N . ALA A 1 100 ? -27.039 17.809 23.528 1.00 75.69 100 ALA A N 1
ATOM 761 C CA . ALA A 1 100 ? -26.622 17.393 22.196 1.00 75.69 100 ALA A CA 1
ATOM 762 C C . ALA A 1 100 ? -25.499 18.283 21.653 1.00 75.69 100 ALA A C 1
ATOM 764 O O . ALA A 1 100 ? -24.526 17.766 21.108 1.00 75.69 100 ALA A O 1
ATOM 765 N N . LEU A 1 101 ? -25.584 19.604 21.840 1.00 78.31 101 LEU A N 1
ATOM 766 C CA . LEU A 1 101 ? -24.560 20.539 21.367 1.00 78.31 101 LEU A CA 1
ATOM 767 C C . LEU A 1 101 ? -23.174 20.314 22.021 1.00 78.31 101 LEU A C 1
ATOM 769 O O . LEU A 1 101 ? -22.217 20.089 21.284 1.00 78.31 101 LEU A O 1
ATOM 773 N N . PRO A 1 102 ? -23.008 20.312 23.361 1.00 80.50 102 PRO A N 1
ATOM 774 C CA . PRO A 1 102 ? -21.697 20.073 23.968 1.00 80.50 102 PRO A CA 1
ATOM 775 C C . PRO A 1 102 ? -21.172 18.657 23.696 1.00 80.50 102 PRO A C 1
ATOM 777 O O . PRO A 1 102 ? -19.970 18.489 23.499 1.00 80.50 102 PRO A O 1
ATOM 780 N N . VAL A 1 103 ? -22.045 17.644 23.619 1.00 77.38 103 VAL A N 1
ATOM 781 C CA . VAL A 1 103 ? -21.641 16.270 23.271 1.00 77.38 103 VAL A CA 1
ATOM 782 C C . VAL A 1 103 ? -21.138 16.193 21.831 1.00 77.38 103 VAL A C 1
ATOM 784 O O . VAL A 1 103 ? -20.061 15.654 21.591 1.00 77.38 103 VAL A O 1
ATOM 787 N N . THR A 1 104 ? -21.869 16.757 20.868 1.00 75.25 104 THR A N 1
ATOM 788 C CA . THR A 1 104 ? -21.447 16.763 19.456 1.00 75.25 104 THR A CA 1
ATOM 789 C C . THR A 1 104 ? -20.166 17.564 19.251 1.00 75.25 104 THR A C 1
ATOM 791 O O . THR A 1 104 ? -19.279 17.099 18.534 1.00 75.25 104 THR A O 1
ATOM 794 N N . LEU A 1 105 ? -20.010 18.707 19.926 1.00 80.00 105 LEU A N 1
ATOM 795 C CA . LEU A 1 105 ? -18.761 19.474 19.923 1.00 80.00 105 LEU A CA 1
ATOM 796 C C . LEU A 1 105 ? -17.602 18.676 20.526 1.00 80.00 105 LEU A C 1
ATOM 798 O O . LEU A 1 105 ? -16.532 18.618 19.924 1.00 80.00 105 LEU A O 1
ATOM 802 N N . GLY A 1 106 ? -17.817 18.014 21.664 1.00 79.88 106 GLY A N 1
ATOM 803 C CA . GLY A 1 106 ? -16.810 17.169 22.305 1.00 79.88 106 GLY A CA 1
ATOM 804 C C . GLY A 1 106 ? -16.377 16.000 21.418 1.00 79.88 106 GLY A C 1
ATOM 805 O O . GLY A 1 106 ? -15.183 15.776 21.237 1.00 79.88 106 GLY A O 1
ATOM 806 N N . VAL A 1 107 ? -17.332 15.300 20.797 1.00 76.44 107 VAL A N 1
ATOM 807 C CA . VAL A 1 107 ? -17.058 14.207 19.849 1.00 76.44 107 VAL A CA 1
ATOM 808 C C . VAL A 1 107 ? -16.326 14.719 18.608 1.00 76.44 107 VAL A C 1
ATOM 810 O O . VAL A 1 107 ? -15.387 14.074 18.147 1.00 76.44 107 VAL A O 1
ATOM 813 N N . SER A 1 108 ? -16.707 15.886 18.085 1.00 73.38 108 SER A N 1
ATOM 814 C CA . SER A 1 108 ? -16.049 16.493 16.922 1.00 73.38 108 SER A CA 1
ATOM 815 C C . SER A 1 108 ? -14.608 16.889 17.242 1.00 73.38 108 SER A C 1
ATOM 817 O O . SER A 1 108 ? -13.698 16.546 16.491 1.00 73.38 108 SER A O 1
ATOM 819 N N . ALA A 1 109 ? -14.379 17.540 18.387 1.00 78.19 109 ALA A N 1
ATOM 820 C CA . ALA A 1 109 ? -13.043 17.891 18.859 1.00 78.19 109 ALA A CA 1
ATOM 821 C C . ALA A 1 109 ? -12.184 16.640 19.092 1.00 78.19 109 ALA A C 1
ATOM 823 O O . ALA A 1 109 ? -11.047 16.581 18.627 1.00 78.19 109 ALA A O 1
ATOM 824 N N . PHE A 1 110 ? -12.740 15.608 19.737 1.00 77.38 110 PHE A N 1
ATOM 825 C CA . PHE A 1 110 ? -12.066 14.323 19.910 1.00 77.38 110 PHE A CA 1
ATOM 826 C C . PHE A 1 110 ? -11.698 13.692 18.564 1.00 77.38 110 PHE A C 1
ATOM 828 O O . PHE A 1 110 ? -10.568 13.248 18.400 1.00 77.38 110 PHE A O 1
ATOM 835 N N . ASN A 1 111 ? -12.609 13.686 17.587 1.00 75.75 111 ASN A N 1
ATOM 836 C CA . ASN A 1 111 ? -12.349 13.135 16.258 1.00 75.75 111 ASN A CA 1
ATOM 837 C C . ASN A 1 111 ? -11.215 13.891 15.546 1.00 75.75 111 ASN A C 1
ATOM 839 O O . ASN A 1 111 ? -10.306 13.261 15.009 1.00 75.75 111 ASN A O 1
ATOM 843 N N . VAL A 1 112 ? -11.206 15.226 15.608 1.00 77.69 112 VAL A N 1
ATOM 844 C CA . VAL A 1 112 ? -10.117 16.041 15.045 1.00 77.69 112 VAL A CA 1
ATOM 845 C C . VAL A 1 112 ? -8.781 15.710 15.716 1.00 77.69 112 VAL A C 1
ATOM 847 O O . VAL A 1 112 ? -7.799 15.457 15.021 1.00 77.69 112 VAL A O 1
ATOM 850 N N . VAL A 1 113 ? -8.731 15.656 17.050 1.00 79.25 113 VAL A N 1
ATOM 851 C CA . VAL A 1 113 ? -7.502 15.337 17.803 1.00 79.25 113 VAL A CA 1
ATOM 852 C C . VAL A 1 113 ? -7.034 13.901 17.544 1.00 79.25 113 VAL A C 1
ATOM 854 O O . VAL A 1 113 ? -5.844 13.657 17.353 1.00 79.25 113 VAL A O 1
ATOM 857 N N . ALA A 1 114 ? -7.953 12.937 17.510 1.00 70.88 114 ALA A N 1
ATOM 858 C CA . ALA A 1 114 ? -7.636 11.545 17.219 1.00 70.88 114 ALA A CA 1
ATOM 859 C C . ALA A 1 114 ? -7.115 11.394 15.785 1.00 70.88 114 ALA A C 1
ATOM 861 O O . ALA A 1 114 ? -6.092 10.749 15.568 1.00 70.88 114 ALA A O 1
ATOM 862 N N . SER A 1 115 ? -7.767 12.036 14.815 1.00 73.25 115 SER A N 1
ATOM 863 C CA . SER A 1 115 ? -7.357 12.000 13.412 1.00 73.25 115 SER A CA 1
ATOM 864 C C . SER A 1 115 ? -5.967 12.599 13.222 1.00 73.25 115 SER A C 1
ATOM 866 O O . SER A 1 115 ? -5.120 11.962 12.608 1.00 73.25 115 SER A O 1
ATOM 868 N N . THR A 1 116 ? -5.677 13.771 13.793 1.00 77.19 116 THR A N 1
ATOM 869 C CA . THR A 1 116 ? -4.346 14.393 13.659 1.00 77.19 116 THR A CA 1
ATOM 870 C C . THR A 1 116 ? -3.245 13.566 14.319 1.00 77.19 116 THR A C 1
ATOM 872 O O . THR A 1 116 ? -2.151 13.456 13.770 1.00 77.19 116 THR A O 1
ATOM 875 N N . ARG A 1 117 ? -3.532 12.933 15.462 1.00 76.44 117 ARG A N 1
ATOM 876 C CA . ARG A 1 117 ? -2.567 12.089 16.176 1.00 76.44 117 ARG A CA 1
ATOM 877 C C . ARG A 1 117 ? -2.311 10.747 15.490 1.00 76.44 117 ARG A C 1
ATOM 879 O O . ARG A 1 117 ? -1.171 10.290 15.469 1.00 76.44 117 ARG A O 1
ATOM 886 N N . TYR A 1 118 ? -3.351 10.101 14.963 1.00 72.94 118 TYR A N 1
ATOM 887 C CA . TYR A 1 118 ? -3.259 8.736 14.434 1.00 72.94 118 TYR A CA 1
ATOM 888 C C . TYR A 1 118 ? -3.101 8.650 12.919 1.00 72.94 118 TYR A C 1
ATOM 890 O O . TYR A 1 118 ? -2.708 7.589 12.436 1.00 72.94 118 TYR A O 1
ATOM 898 N N . LEU A 1 119 ? -3.347 9.725 12.165 1.00 71.94 119 LEU A N 1
ATOM 899 C CA . LEU A 1 119 ? -3.144 9.732 10.715 1.00 71.94 119 LEU A CA 1
ATOM 900 C C . LEU A 1 119 ? -1.718 9.301 10.320 1.00 71.94 119 LE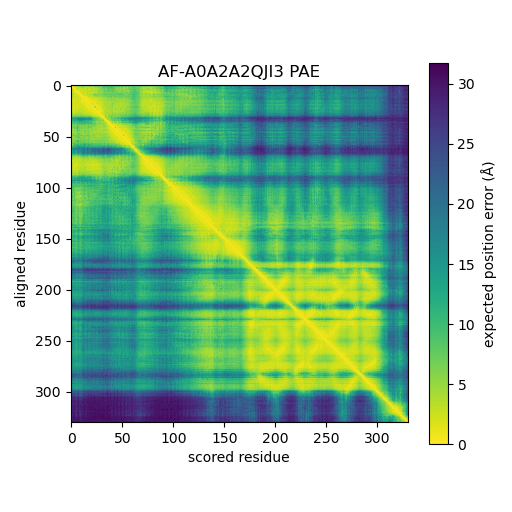U A C 1
ATOM 902 O O . LEU A 1 119 ? -1.613 8.378 9.513 1.00 71.94 119 LEU A O 1
ATOM 906 N N . PRO A 1 120 ? -0.630 9.823 10.928 1.00 70.56 120 PRO A N 1
ATOM 907 C CA . PRO A 1 120 ? 0.724 9.387 10.579 1.00 70.56 120 PRO A CA 1
ATOM 908 C C . PRO A 1 120 ? 0.965 7.898 10.863 1.00 70.56 120 PRO A C 1
ATOM 910 O O . PRO A 1 120 ? 1.614 7.204 10.084 1.00 70.56 120 PRO A O 1
ATOM 913 N N . VAL A 1 121 ? 0.406 7.382 11.964 1.00 73.31 121 VAL A N 1
ATOM 914 C CA . VAL A 1 121 ? 0.526 5.966 12.352 1.00 73.31 121 VAL A CA 1
ATOM 915 C C . VAL A 1 121 ? -0.244 5.068 11.383 1.00 73.31 121 VAL A C 1
ATOM 917 O O . VAL A 1 121 ? 0.241 4.003 11.004 1.00 73.31 121 VAL A O 1
ATOM 920 N N . ALA A 1 122 ? -1.436 5.490 10.958 1.00 69.25 122 ALA A N 1
ATOM 921 C CA . ALA A 1 122 ? -2.234 4.772 9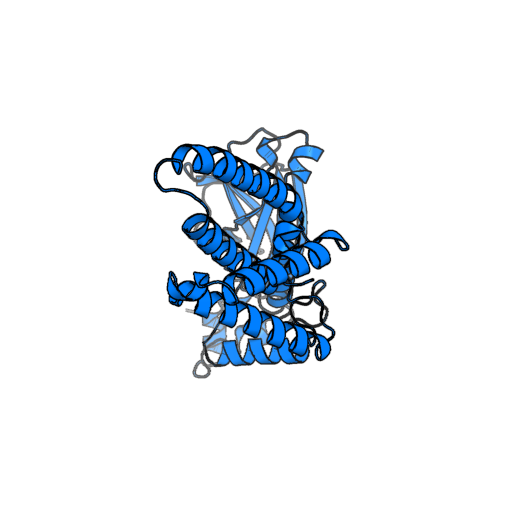.973 1.00 69.25 122 ALA A CA 1
ATOM 922 C C . ALA A 1 122 ? -1.536 4.748 8.606 1.00 69.25 122 ALA A C 1
ATOM 924 O O . ALA A 1 122 ? -1.443 3.689 7.983 1.00 69.25 122 ALA A O 1
ATOM 925 N N . GLU A 1 123 ? -1.005 5.886 8.158 1.00 72.44 123 GLU A N 1
ATOM 926 C CA . GLU A 1 123 ? -0.230 5.984 6.921 1.00 72.44 123 GLU A CA 1
ATOM 927 C C . GLU A 1 123 ? 0.998 5.074 6.944 1.00 72.44 123 GLU A C 1
ATOM 929 O O . GLU A 1 123 ? 1.225 4.334 5.985 1.00 72.44 123 GLU A O 1
ATOM 934 N N . ASP A 1 124 ? 1.756 5.076 8.041 1.00 70.88 124 ASP A N 1
ATOM 935 C CA . ASP A 1 124 ? 2.907 4.193 8.225 1.00 70.88 124 ASP A CA 1
ATOM 936 C C . ASP A 1 124 ? 2.488 2.714 8.236 1.00 70.88 124 ASP A C 1
ATOM 938 O O . ASP A 1 124 ? 3.059 1.893 7.519 1.00 70.88 124 ASP A O 1
ATOM 942 N N . PHE A 1 125 ? 1.412 2.357 8.944 1.00 76.38 125 PHE A N 1
ATOM 943 C CA . PHE A 1 125 ? 0.870 0.996 8.936 1.00 76.38 125 PHE A CA 1
ATOM 944 C C . PHE A 1 125 ? 0.507 0.517 7.520 1.00 76.38 125 PHE A C 1
ATOM 946 O O . PHE A 1 125 ? 0.862 -0.602 7.129 1.00 76.38 125 PHE A O 1
ATOM 953 N N . PHE A 1 126 ? -0.181 1.350 6.733 1.00 75.69 126 PHE A N 1
ATOM 954 C CA . PHE A 1 126 ? -0.509 1.026 5.345 1.00 75.69 126 PHE A CA 1
ATOM 955 C C . PHE A 1 126 ? 0.740 0.944 4.470 1.00 75.69 126 PHE A C 1
ATOM 957 O O . PHE A 1 126 ? 0.842 0.024 3.655 1.00 75.69 126 PHE A O 1
ATOM 964 N N . ARG A 1 127 ? 1.698 1.856 4.654 1.00 74.56 127 ARG A N 1
ATOM 965 C CA . ARG A 1 127 ? 2.969 1.869 3.924 1.00 74.56 127 ARG A CA 1
ATOM 966 C C . ARG A 1 127 ? 3.735 0.568 4.136 1.00 74.56 127 ARG A C 1
ATOM 968 O O . ARG A 1 127 ? 4.015 -0.119 3.156 1.00 74.56 127 ARG A O 1
ATOM 975 N N . ARG A 1 128 ? 3.944 0.163 5.392 1.00 79.25 128 ARG A N 1
ATOM 976 C CA . ARG A 1 128 ? 4.625 -1.093 5.745 1.00 79.25 128 ARG A CA 1
ATOM 977 C C . ARG A 1 128 ? 3.934 -2.311 5.138 1.00 79.25 128 ARG A C 1
ATOM 979 O O . ARG A 1 128 ? 4.590 -3.183 4.581 1.00 79.25 128 ARG A O 1
ATOM 986 N N . ARG A 1 129 ? 2.596 -2.377 5.178 1.00 81.50 129 ARG A N 1
ATOM 987 C CA . ARG A 1 129 ? 1.855 -3.491 4.555 1.00 81.50 129 ARG A CA 1
ATOM 988 C C . ARG A 1 129 ? 1.978 -3.510 3.038 1.00 81.50 129 ARG A C 1
ATOM 990 O O . ARG A 1 129 ? 2.102 -4.587 2.463 1.00 81.50 129 ARG A O 1
ATOM 997 N N . LEU A 1 130 ? 1.933 -2.349 2.389 1.00 80.06 130 LEU A N 1
ATOM 998 C CA . LEU A 1 130 ? 2.137 -2.250 0.946 1.00 80.06 130 LEU A CA 1
ATOM 999 C C . LEU A 1 130 ? 3.552 -2.680 0.555 1.00 80.06 130 LEU A C 1
ATOM 1001 O O . LEU A 1 130 ? 3.708 -3.380 -0.441 1.00 80.06 130 LEU A O 1
ATOM 1005 N N . GLU A 1 131 ? 4.561 -2.307 1.336 1.00 78.62 131 GLU A N 1
ATOM 1006 C CA . GLU A 1 131 ? 5.945 -2.743 1.137 1.00 78.62 131 GLU A CA 1
ATOM 1007 C C . GLU A 1 131 ? 6.089 -4.255 1.285 1.00 78.62 131 GLU A C 1
ATOM 1009 O O . GLU A 1 131 ? 6.662 -4.892 0.407 1.00 78.62 131 GLU A O 1
ATOM 1014 N N . THR A 1 132 ? 5.487 -4.861 2.307 1.00 82.56 132 THR A N 1
ATOM 1015 C CA . THR A 1 132 ? 5.542 -6.318 2.487 1.00 82.56 132 THR A CA 1
ATOM 1016 C C . THR A 1 132 ? 4.775 -7.074 1.408 1.00 82.56 132 THR A C 1
ATOM 1018 O O . THR A 1 132 ? 5.238 -8.107 0.936 1.00 82.56 132 THR A O 1
ATOM 1021 N N . ILE A 1 133 ? 3.637 -6.544 0.947 1.00 80.31 133 ILE A N 1
ATOM 1022 C CA . ILE A 1 133 ? 2.920 -7.088 -0.215 1.00 80.31 133 ILE A CA 1
ATOM 1023 C C . ILE A 1 133 ? 3.796 -7.021 -1.470 1.00 80.31 133 ILE A C 1
ATOM 1025 O O . ILE A 1 133 ? 3.848 -7.989 -2.224 1.00 80.31 133 ILE A O 1
ATOM 1029 N N . ARG A 1 134 ? 4.487 -5.899 -1.706 1.00 78.38 134 ARG A N 1
ATOM 1030 C CA . ARG A 1 134 ? 5.409 -5.746 -2.845 1.00 78.38 134 ARG A CA 1
ATOM 1031 C C . ARG A 1 134 ? 6.591 -6.704 -2.737 1.00 78.38 134 ARG A C 1
ATOM 1033 O O . ARG A 1 134 ? 6.944 -7.324 -3.733 1.00 78.38 134 ARG A O 1
ATOM 1040 N N . TYR A 1 135 ? 7.152 -6.857 -1.540 1.00 82.25 135 TYR A N 1
ATOM 1041 C CA . TYR A 1 135 ? 8.227 -7.803 -1.263 1.00 82.25 135 TYR A CA 1
ATOM 1042 C C . TYR A 1 135 ? 7.793 -9.235 -1.589 1.00 82.25 135 TYR A C 1
ATOM 1044 O O . TYR A 1 135 ? 8.466 -9.921 -2.354 1.00 82.25 135 TYR A O 1
ATOM 1052 N N . TYR A 1 136 ? 6.631 -9.658 -1.086 1.00 81.44 136 TYR A N 1
ATOM 1053 C CA . TYR A 1 136 ? 6.085 -10.979 -1.383 1.00 81.44 136 TYR A CA 1
ATOM 1054 C C . TYR A 1 136 ? 5.778 -11.159 -2.874 1.00 81.44 136 TYR A C 1
ATOM 1056 O O . TYR A 1 136 ? 6.036 -12.217 -3.428 1.00 81.44 136 TYR A O 1
ATOM 1064 N N . ASP A 1 137 ? 5.263 -10.138 -3.565 1.00 78.81 137 ASP A N 1
ATOM 1065 C CA . ASP A 1 137 ? 5.018 -10.224 -5.014 1.00 78.81 137 ASP A CA 1
ATOM 1066 C C . ASP A 1 137 ? 6.315 -10.435 -5.816 1.00 78.81 137 ASP A C 1
ATOM 1068 O O . ASP A 1 137 ? 6.301 -11.122 -6.839 1.00 78.81 137 ASP A O 1
ATOM 1072 N N . LYS A 1 138 ? 7.429 -9.874 -5.328 1.00 76.31 138 LYS A N 1
ATOM 1073 C CA . LYS A 1 138 ? 8.757 -9.966 -5.942 1.00 76.31 138 LYS A CA 1
ATOM 1074 C C . LYS A 1 138 ? 9.438 -11.312 -5.673 1.00 76.31 138 LYS A C 1
ATOM 1076 O O . LYS A 1 138 ? 9.975 -11.913 -6.604 1.00 76.31 138 LYS A O 1
ATOM 1081 N N . TRP A 1 139 ? 9.409 -11.771 -4.422 1.00 80.44 139 TRP A N 1
ATOM 1082 C CA . TRP A 1 139 ? 10.196 -12.917 -3.946 1.00 80.44 139 TRP A CA 1
ATOM 1083 C C . TRP A 1 139 ? 9.379 -14.181 -3.666 1.00 80.44 139 TRP A C 1
ATOM 1085 O O . TRP A 1 139 ? 9.957 -15.238 -3.456 1.00 80.44 139 TRP A O 1
ATOM 1095 N N . LEU A 1 140 ? 8.046 -14.087 -3.648 1.00 79.38 140 LEU A N 1
ATOM 1096 C CA . LEU A 1 140 ? 7.109 -15.169 -3.299 1.00 79.38 140 LEU A CA 1
ATOM 1097 C C . LEU A 1 140 ? 7.320 -15.780 -1.906 1.00 79.38 140 LEU A C 1
ATOM 1099 O O . LEU A 1 140 ? 6.809 -16.858 -1.610 1.00 79.38 140 LEU A O 1
ATOM 1103 N N . THR A 1 141 ? 8.032 -15.064 -1.042 1.00 82.50 141 THR A N 1
ATOM 1104 C CA . THR A 1 141 ? 8.262 -15.410 0.356 1.00 82.50 141 THR A CA 1
ATOM 1105 C C . THR A 1 141 ? 8.192 -14.151 1.209 1.00 82.50 141 THR A C 1
ATOM 1107 O O . THR A 1 141 ? 8.514 -13.047 0.760 1.00 82.50 141 THR A O 1
ATOM 1110 N N . LEU A 1 142 ? 7.730 -14.305 2.446 1.00 83.62 142 LEU A N 1
ATOM 1111 C CA . LEU A 1 142 ? 7.804 -13.279 3.478 1.00 83.62 142 LEU A CA 1
ATOM 1112 C C . LEU A 1 142 ? 9.133 -13.316 4.240 1.00 83.62 142 LEU A C 1
ATOM 1114 O O . LEU A 1 142 ? 9.374 -12.414 5.046 1.00 83.62 142 LEU A O 1
ATOM 1118 N N . GLY A 1 143 ? 9.980 -14.325 4.021 1.00 82.56 143 GLY A N 1
ATOM 1119 C CA . GLY A 1 143 ? 11.302 -14.421 4.631 1.00 82.56 143 GLY A CA 1
ATOM 1120 C C . GLY A 1 143 ? 12.187 -13.249 4.212 1.00 82.56 143 GLY A C 1
ATOM 1121 O O . GLY A 1 143 ? 12.356 -12.997 3.026 1.00 82.56 143 GLY A O 1
ATOM 1122 N N . GLY A 1 144 ? 12.723 -12.505 5.183 1.00 81.31 144 GLY A N 1
ATOM 1123 C CA . GLY A 1 144 ? 13.553 -11.324 4.913 1.00 81.31 144 GLY A CA 1
ATOM 1124 C C . GLY A 1 144 ? 12.775 -10.056 4.538 1.00 81.31 144 GLY A C 1
ATOM 1125 O O . GLY A 1 144 ? 13.395 -9.039 4.224 1.00 81.31 144 GLY A O 1
ATOM 1126 N N . ALA A 1 145 ? 11.436 -10.074 4.591 1.00 82.19 145 ALA A N 1
ATOM 1127 C CA . ALA A 1 145 ? 10.643 -8.867 4.391 1.00 82.19 145 ALA A CA 1
ATOM 1128 C C . ALA A 1 145 ? 10.970 -7.817 5.476 1.00 82.19 145 ALA A C 1
ATOM 1130 O O . ALA A 1 145 ? 10.982 -8.156 6.662 1.00 82.19 145 ALA A O 1
ATOM 1131 N N . PRO A 1 146 ? 11.158 -6.532 5.113 1.00 76.56 146 PRO A N 1
ATOM 1132 C CA . PRO A 1 146 ? 11.568 -5.487 6.060 1.00 76.56 146 PRO A CA 1
ATOM 1133 C C . PRO A 1 146 ? 10.540 -5.256 7.178 1.00 76.56 146 PRO A C 1
ATOM 1135 O O . PRO A 1 146 ? 10.889 -4.860 8.291 1.00 76.56 146 PRO A O 1
ATOM 1138 N N . HIS A 1 147 ? 9.262 -5.530 6.899 1.00 81.81 147 HIS A N 1
ATOM 1139 C CA . HIS A 1 147 ? 8.157 -5.353 7.836 1.00 81.81 147 HIS A CA 1
ATOM 1140 C C . HIS A 1 147 ? 7.260 -6.605 7.883 1.00 81.81 147 HIS A C 1
ATOM 1142 O O . HIS A 1 147 ? 6.221 -6.654 7.219 1.00 81.81 147 HIS A O 1
ATOM 1148 N N . PRO A 1 148 ? 7.621 -7.635 8.668 1.00 71.88 148 PRO A N 1
ATOM 1149 C CA . PRO A 1 148 ? 6.837 -8.864 8.777 1.00 71.88 148 PRO A CA 1
ATOM 1150 C C . PRO A 1 148 ? 5.378 -8.575 9.151 1.00 71.88 148 PRO A C 1
ATOM 1152 O O . PRO A 1 148 ? 5.115 -7.900 10.149 1.00 71.88 148 PRO A O 1
ATOM 1155 N N . ILE A 1 149 ? 4.425 -9.110 8.378 1.00 73.00 149 ILE A N 1
ATOM 1156 C CA . ILE A 1 149 ? 2.987 -9.062 8.723 1.00 73.00 149 ILE A CA 1
ATOM 1157 C C . ILE A 1 149 ? 2.632 -10.165 9.739 1.00 73.00 149 ILE A C 1
ATOM 1159 O O . ILE A 1 149 ? 1.577 -10.114 10.373 1.00 73.00 149 ILE A O 1
ATOM 1163 N N . TYR A 1 150 ? 3.502 -11.165 9.888 1.00 73.38 150 TYR A N 1
ATOM 1164 C CA . TYR A 1 150 ? 3.309 -12.309 10.765 1.00 73.38 150 TYR A CA 1
ATOM 1165 C C . TYR A 1 150 ? 4.646 -12.688 11.430 1.00 73.38 150 TYR A C 1
ATOM 1167 O O . TYR A 1 150 ? 5.673 -12.582 10.758 1.00 73.38 150 TYR A O 1
ATOM 1175 N N . PRO A 1 151 ? 4.664 -13.098 12.717 1.00 73.56 151 PRO A N 1
ATOM 1176 C CA . PRO A 1 151 ? 5.910 -13.369 13.443 1.00 73.56 151 PRO A CA 1
ATOM 1177 C C . PRO A 1 151 ? 6.733 -14.529 12.867 1.00 73.56 151 PRO A C 1
ATOM 1179 O O . PRO A 1 151 ? 7.956 -14.451 12.836 1.00 73.56 151 PRO A O 1
ATOM 1182 N N . ASP A 1 152 ? 6.066 -15.592 12.411 1.00 83.00 152 ASP A N 1
ATOM 1183 C CA . ASP A 1 152 ? 6.699 -16.746 11.767 1.00 83.00 152 ASP A CA 1
ATOM 1184 C C . ASP A 1 152 ? 6.495 -16.691 10.248 1.00 83.00 152 ASP A C 1
ATOM 1186 O O . ASP A 1 152 ? 5.443 -17.048 9.713 1.00 83.00 152 ASP A O 1
ATOM 1190 N N . HIS A 1 153 ? 7.525 -16.237 9.543 1.00 84.50 153 HIS A N 1
ATOM 1191 C CA . HIS A 1 153 ? 7.507 -16.100 8.089 1.00 84.50 153 HIS A CA 1
ATOM 1192 C C . HIS A 1 153 ? 7.211 -17.418 7.364 1.00 84.50 153 HIS A C 1
ATOM 1194 O O . HIS A 1 153 ? 6.491 -17.412 6.368 1.00 84.50 153 HIS A O 1
ATOM 1200 N N . THR A 1 154 ? 7.704 -18.543 7.886 1.00 85.25 154 THR A N 1
ATOM 1201 C CA . THR A 1 154 ? 7.531 -19.860 7.262 1.00 85.25 154 THR A CA 1
ATOM 1202 C C . THR A 1 154 ? 6.075 -20.291 7.343 1.00 85.25 154 THR A C 1
ATOM 1204 O O . THR A 1 154 ? 5.480 -20.698 6.345 1.00 85.25 154 THR A O 1
ATOM 1207 N N . GLN A 1 155 ? 5.471 -20.148 8.524 1.00 85.81 155 GLN A N 1
ATOM 1208 C CA . GLN A 1 155 ? 4.052 -20.434 8.710 1.00 85.81 155 GLN A CA 1
ATOM 1209 C C . GLN A 1 155 ? 3.179 -19.494 7.866 1.00 85.81 155 GLN A C 1
ATOM 1211 O O . GLN A 1 155 ? 2.184 -19.924 7.283 1.00 85.81 155 GLN A O 1
ATOM 1216 N N . ALA A 1 156 ? 3.551 -18.218 7.763 1.00 84.94 156 ALA A N 1
ATOM 1217 C CA . ALA A 1 156 ? 2.819 -17.254 6.952 1.00 84.94 156 ALA A CA 1
ATOM 1218 C C . ALA A 1 156 ? 2.853 -17.609 5.458 1.00 84.94 156 ALA A C 1
ATOM 1220 O O . ALA A 1 156 ? 1.806 -17.592 4.808 1.00 84.94 156 ALA A O 1
ATOM 1221 N N . ASP A 1 157 ? 4.016 -18.001 4.934 1.00 86.12 157 ASP A N 1
ATOM 1222 C CA . ASP A 1 157 ? 4.160 -18.470 3.555 1.00 86.12 157 ASP A CA 1
ATOM 1223 C C . ASP A 1 157 ? 3.336 -19.737 3.306 1.00 86.12 157 ASP A C 1
ATOM 1225 O O . ASP A 1 157 ? 2.630 -19.823 2.301 1.00 86.12 157 ASP A O 1
ATOM 1229 N N . GLN A 1 158 ? 3.334 -20.691 4.243 1.00 87.88 158 GLN A N 1
ATOM 1230 C CA . GLN A 1 158 ? 2.491 -21.889 4.159 1.00 87.88 158 GLN A CA 1
ATOM 1231 C C . GLN A 1 158 ? 0.999 -21.543 4.103 1.00 87.88 158 GLN A C 1
ATOM 1233 O O . GLN A 1 158 ? 0.273 -22.092 3.271 1.00 87.88 158 GLN A O 1
ATOM 1238 N N . ILE A 1 159 ? 0.532 -20.621 4.952 1.00 86.88 159 ILE A N 1
ATOM 1239 C CA . ILE A 1 159 ? -0.866 -20.167 4.962 1.00 86.88 159 ILE A CA 1
ATOM 1240 C C . ILE A 1 159 ? -1.221 -19.511 3.625 1.00 86.88 159 ILE A C 1
ATOM 1242 O O . ILE A 1 159 ? -2.267 -19.824 3.053 1.00 86.88 159 ILE A O 1
ATOM 1246 N N . LEU A 1 160 ? -0.361 -18.626 3.112 1.00 85.38 160 LEU A N 1
ATOM 1247 C CA . LEU A 1 160 ? -0.587 -17.931 1.844 1.00 85.38 160 LEU A CA 1
ATOM 1248 C C . LEU A 1 160 ? -0.604 -18.899 0.658 1.00 85.38 160 LEU A C 1
ATOM 1250 O O . LEU A 1 160 ? -1.512 -18.821 -0.169 1.00 85.38 160 LEU A O 1
ATOM 1254 N N . ASN A 1 161 ? 0.339 -19.840 0.607 1.00 84.38 161 ASN A N 1
ATOM 1255 C CA . ASN A 1 161 ? 0.406 -20.852 -0.445 1.00 84.38 161 ASN A CA 1
ATOM 1256 C C . ASN A 1 161 ? -0.805 -21.790 -0.389 1.00 84.38 161 ASN A C 1
ATOM 1258 O O . ASN A 1 161 ? -1.476 -21.975 -1.400 1.00 84.38 161 ASN A O 1
ATOM 1262 N N . THR A 1 162 ? -1.179 -22.272 0.800 1.00 87.19 162 THR A N 1
ATOM 1263 C CA . THR A 1 162 ? -2.371 -23.118 0.985 1.00 87.19 162 THR A CA 1
ATOM 1264 C C . THR A 1 162 ? -3.651 -22.379 0.585 1.00 87.19 162 THR A C 1
ATOM 1266 O O . THR A 1 162 ? -4.541 -22.951 -0.044 1.00 87.19 162 THR A O 1
ATOM 1269 N N . ALA A 1 163 ? -3.775 -21.095 0.940 1.00 86.19 163 ALA A N 1
ATOM 1270 C CA . ALA A 1 163 ? -4.925 -20.277 0.561 1.00 86.19 163 ALA A CA 1
ATOM 1271 C C . ALA A 1 163 ? -4.987 -20.031 -0.955 1.00 86.19 163 ALA A C 1
ATOM 1273 O O . ALA A 1 163 ? -6.084 -20.015 -1.520 1.00 86.19 163 ALA A O 1
ATOM 1274 N N . LEU A 1 164 ? -3.831 -19.869 -1.607 1.00 82.56 164 LEU A N 1
ATOM 1275 C CA . LEU A 1 164 ? -3.716 -19.730 -3.057 1.00 82.56 164 LEU A CA 1
ATOM 1276 C C . LEU A 1 164 ? -4.098 -21.023 -3.781 1.00 82.56 164 LEU A C 1
ATOM 1278 O O . LEU A 1 164 ? -4.891 -20.979 -4.718 1.00 82.56 164 LEU A O 1
ATOM 1282 N N . GLU A 1 165 ? -3.573 -22.162 -3.332 1.00 83.31 165 GLU A N 1
ATOM 1283 C CA . GLU A 1 165 ? -3.875 -23.492 -3.876 1.00 83.31 165 GLU A CA 1
ATOM 1284 C C . GLU A 1 165 ? -5.363 -23.827 -3.764 1.00 83.31 165 GLU A C 1
ATOM 1286 O O . GLU A 1 165 ? -5.961 -24.343 -4.705 1.00 83.31 165 GLU A O 1
ATOM 1291 N N . LYS A 1 166 ? -5.990 -23.462 -2.640 1.00 86.00 166 LYS A N 1
ATOM 1292 C CA . LYS A 1 166 ? -7.433 -23.631 -2.419 1.00 86.00 166 LYS A CA 1
ATOM 1293 C C . LYS A 1 166 ? -8.296 -22.584 -3.131 1.00 86.00 166 LYS A C 1
ATOM 1295 O O . LYS A 1 166 ? -9.515 -22.615 -2.990 1.00 86.00 166 LYS A O 1
ATOM 1300 N N . GLY A 1 167 ? -7.695 -21.628 -3.842 1.00 80.25 167 GLY A N 1
ATOM 1301 C CA . GLY A 1 167 ? -8.412 -20.549 -4.527 1.00 80.25 167 GLY A CA 1
ATOM 1302 C C . GLY A 1 167 ? -9.149 -19.578 -3.596 1.00 80.25 167 GLY A C 1
ATOM 1303 O O . GLY A 1 167 ? -9.972 -18.798 -4.067 1.00 80.25 167 GLY A O 1
ATOM 1304 N N . ILE A 1 168 ? -8.861 -19.602 -2.289 1.00 82.19 168 ILE A N 1
ATOM 1305 C CA . ILE A 1 168 ? -9.504 -18.743 -1.278 1.00 82.19 168 ILE A CA 1
ATOM 1306 C C . ILE A 1 168 ? -9.068 -17.291 -1.471 1.00 82.19 168 ILE A C 1
ATOM 1308 O O . ILE A 1 168 ? -9.856 -16.359 -1.320 1.00 82.19 168 ILE A O 1
ATOM 1312 N N . TYR A 1 169 ? -7.790 -17.091 -1.789 1.00 73.25 169 TYR A N 1
ATOM 1313 C CA . TYR A 1 169 ? -7.217 -15.769 -1.960 1.00 73.25 169 TYR A CA 1
ATOM 1314 C C . TYR A 1 169 ? -6.075 -15.794 -2.972 1.00 73.25 169 TYR A C 1
ATOM 1316 O O . TYR A 1 169 ? -5.330 -16.763 -3.072 1.00 73.25 169 TYR A O 1
ATOM 1324 N N . ARG A 1 170 ? -5.911 -14.696 -3.714 1.00 66.50 170 ARG A N 1
ATOM 1325 C CA . ARG A 1 170 ? -4.832 -14.528 -4.685 1.00 66.50 170 ARG A CA 1
ATOM 1326 C C . ARG A 1 170 ? -4.107 -13.212 -4.419 1.00 66.50 170 ARG A C 1
ATOM 1328 O O . ARG A 1 170 ? -4.598 -12.147 -4.789 1.00 66.50 170 ARG A O 1
ATOM 1335 N N . LEU A 1 171 ? -2.928 -13.294 -3.794 1.00 68.50 171 LEU A N 1
ATOM 1336 C CA . LEU A 1 171 ? -2.038 -12.148 -3.580 1.00 68.50 171 LEU A CA 1
ATOM 1337 C C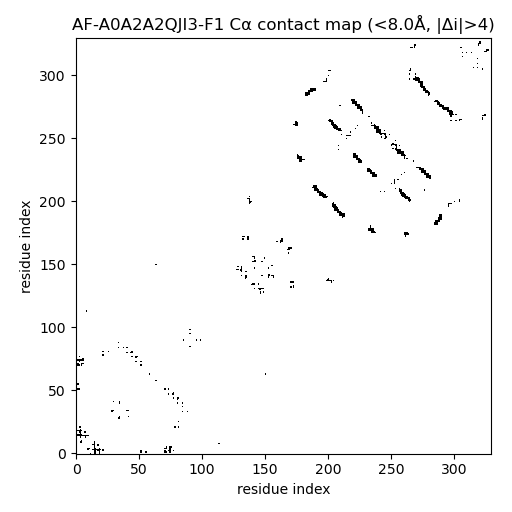 . LEU A 1 171 ? -1.372 -11.821 -4.919 1.00 68.50 171 LEU A C 1
ATOM 1339 O O . LEU A 1 171 ? -0.331 -12.362 -5.271 1.00 68.50 171 LEU A O 1
ATOM 1343 N N . GLN A 1 172 ? -2.041 -11.018 -5.739 1.00 63.38 172 GLN A N 1
ATOM 1344 C CA . GLN A 1 172 ? -1.494 -10.560 -7.008 1.00 63.38 172 GLN A CA 1
ATOM 1345 C C . GLN A 1 172 ? -1.391 -9.055 -6.997 1.00 63.38 172 GLN A C 1
ATOM 1347 O O . GLN A 1 172 ? -2.416 -8.367 -6.974 1.00 63.38 172 GLN A O 1
ATOM 1352 N N . ALA A 1 173 ? -0.172 -8.518 -7.126 1.00 66.06 173 ALA A N 1
ATOM 1353 C CA . ALA A 1 173 ? -0.095 -7.131 -7.549 1.00 66.06 173 ALA A CA 1
ATOM 1354 C C . ALA A 1 173 ? -0.794 -7.032 -8.910 1.00 66.06 173 ALA A C 1
ATOM 1356 O O . ALA A 1 173 ? -0.588 -7.853 -9.811 1.00 66.06 173 ALA A O 1
ATOM 1357 N N . ARG A 1 174 ? -1.704 -6.073 -9.041 1.00 74.88 174 ARG A N 1
ATOM 1358 C CA . ARG A 1 174 ? -2.394 -5.869 -10.311 1.00 74.88 174 ARG A CA 1
ATOM 1359 C C . ARG A 1 174 ? -1.360 -5.473 -11.372 1.00 74.88 174 ARG A C 1
ATOM 1361 O O . ARG A 1 174 ? -0.628 -4.497 -11.206 1.00 74.88 174 ARG A O 1
ATOM 1368 N N . THR A 1 175 ? -1.288 -6.261 -12.429 1.00 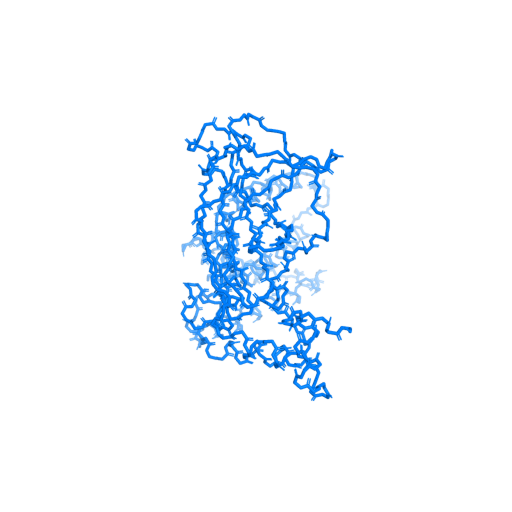84.06 175 THR A N 1
ATOM 1369 C CA . THR A 1 175 ? -0.273 -6.129 -13.469 1.00 84.06 175 THR A CA 1
ATOM 1370 C C . THR A 1 175 ? -0.504 -4.864 -14.288 1.00 84.06 175 THR A C 1
ATOM 1372 O O . THR A 1 175 ? -1.637 -4.384 -14.421 1.00 84.06 175 THR A O 1
ATOM 1375 N N . SER A 1 176 ? 0.582 -4.299 -14.805 1.00 90.62 176 SER A N 1
ATOM 1376 C CA . SER A 1 176 ? 0.534 -3.262 -15.827 1.00 90.62 176 SER A CA 1
ATOM 1377 C C . SER A 1 176 ? -0.185 -3.807 -17.054 1.00 90.62 176 SER A C 1
ATOM 1379 O O . SER A 1 176 ? -0.040 -4.976 -17.407 1.00 90.62 176 SER A O 1
ATOM 1381 N N . VAL A 1 177 ? -0.989 -2.966 -17.698 1.00 89.50 177 VAL A N 1
ATOM 1382 C CA . VAL A 1 177 ? -1.811 -3.406 -18.830 1.00 89.50 177 VAL A CA 1
ATOM 1383 C C . VAL A 1 177 ? -0.965 -3.343 -20.103 1.00 89.50 177 VAL A C 1
ATOM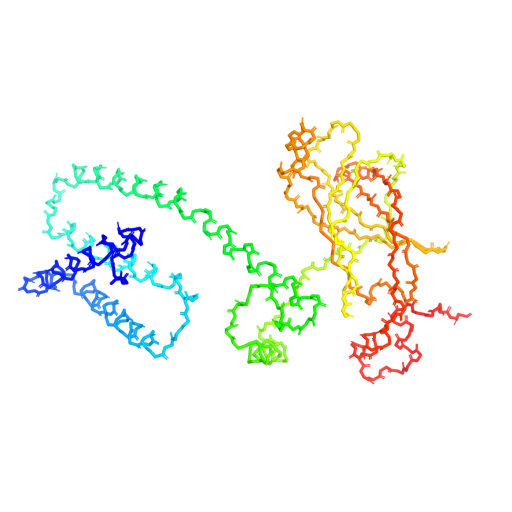 1385 O O . VAL A 1 177 ? -0.468 -2.253 -20.402 1.00 89.50 177 VAL A O 1
ATOM 1388 N N . PRO A 1 178 ? -0.794 -4.447 -20.854 1.00 89.56 178 PRO A N 1
ATOM 1389 C CA . PRO A 1 178 ? -0.098 -4.411 -22.133 1.00 89.56 178 PRO A CA 1
ATOM 1390 C C . PRO A 1 178 ? -0.888 -3.575 -23.144 1.00 89.56 178 PRO A C 1
ATOM 1392 O O . PRO A 1 178 ? -2.118 -3.618 -23.199 1.00 89.56 178 PRO A O 1
ATOM 1395 N N . VAL A 1 179 ? -0.171 -2.797 -23.946 1.00 87.06 179 VAL A N 1
ATOM 1396 C CA . VAL A 1 179 ? -0.736 -1.883 -24.937 1.00 87.06 179 VAL A CA 1
ATOM 1397 C C . VAL A 1 179 ? -0.311 -2.360 -26.316 1.00 87.06 179 VAL A C 1
ATOM 1399 O O . VAL A 1 179 ? 0.853 -2.251 -26.685 1.00 87.06 179 VAL A O 1
ATOM 1402 N N . VAL A 1 180 ? -1.276 -2.868 -27.082 1.00 76.19 180 VAL A N 1
ATOM 1403 C CA . VAL A 1 180 ? -1.032 -3.504 -28.388 1.00 76.19 180 VAL A CA 1
ATOM 1404 C C . VAL A 1 180 ? -0.489 -2.515 -29.424 1.00 76.19 180 VAL A C 1
ATOM 1406 O O . VAL A 1 180 ? 0.327 -2.885 -30.260 1.00 76.19 180 VAL A O 1
ATOM 1409 N N . LYS A 1 181 ? -0.915 -1.245 -29.370 1.00 72.44 181 LYS A N 1
ATOM 1410 C CA . LYS A 1 181 ? -0.484 -0.210 -30.316 1.00 72.44 181 LYS A CA 1
ATOM 1411 C C . LYS A 1 181 ? 0.028 1.027 -29.588 1.00 72.44 181 LYS A C 1
ATOM 1413 O O . LYS A 1 181 ? -0.701 1.679 -28.836 1.00 72.44 181 LYS A O 1
ATOM 1418 N N . ARG A 1 182 ? 1.294 1.366 -29.832 1.00 78.19 182 ARG A N 1
ATOM 1419 C CA . ARG A 1 182 ? 1.894 2.631 -29.400 1.00 78.19 182 ARG A CA 1
ATOM 1420 C C . ARG A 1 182 ? 1.245 3.781 -30.176 1.00 78.19 182 ARG A C 1
ATOM 1422 O O . ARG A 1 182 ? 1.170 3.738 -31.401 1.00 78.19 182 ARG A O 1
ATOM 1429 N N . GLY A 1 183 ? 0.710 4.765 -29.451 1.00 78.12 183 GLY A N 1
ATOM 1430 C CA . GLY A 1 183 ? 0.208 6.008 -30.043 1.00 78.12 183 GLY A CA 1
ATOM 1431 C C . GLY A 1 183 ? 1.353 6.861 -30.604 1.00 78.12 183 GLY A C 1
ATOM 1432 O O . GLY A 1 183 ? 2.515 6.501 -30.428 1.00 78.12 183 GLY A O 1
ATOM 1433 N N . PRO A 1 184 ? 1.065 7.987 -31.272 1.00 82.75 184 PRO A N 1
ATOM 1434 C CA . PRO A 1 184 ? 2.108 8.887 -31.753 1.00 82.75 184 PRO A CA 1
ATOM 1435 C C . PRO A 1 184 ? 2.890 9.479 -30.574 1.00 82.75 184 PRO A C 1
ATOM 1437 O O . PRO A 1 184 ? 2.307 10.074 -29.665 1.00 82.75 184 PRO A O 1
ATOM 1440 N N . THR A 1 185 ? 4.217 9.344 -30.599 1.00 85.69 185 THR A N 1
ATOM 1441 C CA . THR A 1 185 ? 5.094 9.834 -29.527 1.00 85.69 185 THR A CA 1
ATOM 1442 C C . THR A 1 185 ? 6.197 10.732 -30.053 1.00 85.69 185 THR A C 1
ATOM 1444 O O . THR A 1 185 ? 6.729 10.471 -31.129 1.00 85.69 185 THR A O 1
ATOM 1447 N N . LYS A 1 186 ? 6.592 11.740 -29.274 1.00 86.81 186 LYS A N 1
ATOM 1448 C CA . LYS A 1 186 ? 7.761 12.580 -29.562 1.00 86.81 186 LYS A CA 1
ATOM 1449 C C . LYS A 1 186 ? 8.837 12.362 -28.508 1.00 86.81 186 LYS A C 1
ATOM 1451 O O . LYS A 1 186 ? 8.534 12.381 -27.315 1.00 86.81 186 LYS A O 1
ATOM 1456 N N . GLU A 1 187 ? 10.072 12.168 -28.955 1.00 89.00 187 GLU A N 1
ATOM 1457 C CA . GLU A 1 187 ? 11.212 12.093 -28.046 1.00 89.00 187 GLU A CA 1
ATOM 1458 C C . GLU A 1 187 ? 11.454 13.467 -27.426 1.00 89.00 187 GLU A C 1
ATOM 1460 O O . GLU A 1 187 ? 11.460 14.483 -28.129 1.00 89.00 187 GLU A O 1
ATOM 1465 N N . ARG A 1 188 ? 11.599 13.505 -26.102 1.00 87.12 188 ARG A N 1
ATOM 1466 C CA . ARG A 1 188 ? 11.988 14.699 -25.354 1.00 87.12 188 ARG A CA 1
ATOM 1467 C C . ARG A 1 188 ? 12.815 14.303 -24.147 1.00 87.12 188 ARG A C 1
ATOM 1469 O O . ARG A 1 188 ? 12.483 13.330 -23.476 1.00 87.12 188 ARG A O 1
ATOM 1476 N N . SER A 1 189 ? 13.817 15.123 -23.845 1.00 85.00 189 SER A N 1
ATOM 1477 C CA . SER A 1 189 ? 14.528 15.041 -22.574 1.00 85.00 189 SER A CA 1
ATOM 1478 C C . SER A 1 189 ? 13.536 15.214 -21.422 1.00 85.00 189 SER A C 1
ATOM 1480 O O . SER A 1 189 ? 12.700 16.126 -21.421 1.00 85.00 189 SER A O 1
ATOM 1482 N N . MET A 1 190 ? 13.591 14.294 -20.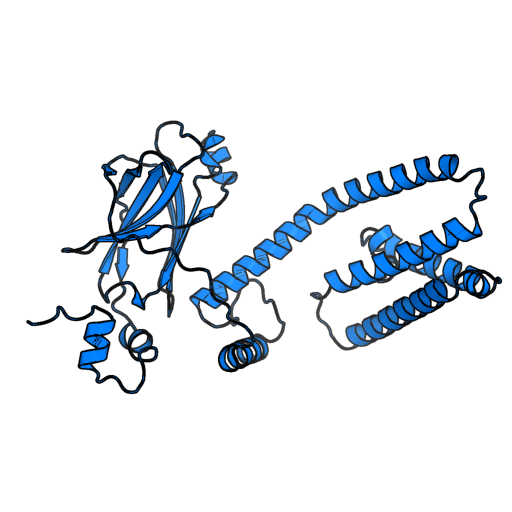465 1.00 88.81 190 MET A N 1
ATOM 1483 C CA . MET A 1 190 ? 12.837 14.356 -19.221 1.00 88.81 190 MET A CA 1
ATOM 1484 C C . MET A 1 190 ? 13.799 14.060 -18.081 1.00 88.81 190 MET A C 1
ATOM 1486 O O . MET A 1 190 ? 14.641 13.174 -18.192 1.00 88.81 190 MET A O 1
ATOM 1490 N N . VAL A 1 191 ? 13.653 14.778 -16.973 1.00 91.81 191 VAL A N 1
ATOM 1491 C CA . VAL A 1 191 ? 14.347 14.426 -15.737 1.00 91.81 191 VAL A CA 1
ATOM 1492 C C . VAL A 1 191 ? 13.689 13.162 -15.213 1.00 91.81 191 VAL A C 1
ATOM 1494 O O . VAL A 1 191 ? 12.478 13.142 -15.016 1.00 91.81 191 VAL A O 1
ATOM 1497 N N . TYR A 1 192 ? 14.446 12.094 -15.008 1.00 93.81 192 TYR A N 1
ATOM 1498 C CA . TYR A 1 192 ? 13.903 10.853 -14.476 1.00 93.81 192 TYR A CA 1
ATOM 1499 C C . TYR A 1 192 ? 14.858 10.237 -13.466 1.00 93.81 192 TYR A C 1
ATOM 1501 O O . TYR A 1 192 ? 16.064 10.473 -13.496 1.00 93.81 192 TYR A O 1
ATOM 1509 N N . HIS A 1 193 ? 14.301 9.410 -12.593 1.00 95.25 193 HIS A N 1
ATOM 1510 C CA . HIS A 1 193 ? 15.068 8.547 -11.714 1.00 95.25 193 HIS A CA 1
ATOM 1511 C C . HIS A 1 193 ? 14.327 7.224 -11.572 1.00 95.25 193 HIS A C 1
ATOM 1513 O O . HIS A 1 193 ? 13.128 7.212 -11.282 1.00 95.25 193 HIS A O 1
ATOM 1519 N N . ILE A 1 194 ? 15.032 6.120 -11.810 1.00 94.50 194 ILE A N 1
ATOM 1520 C CA . ILE A 1 194 ? 14.511 4.773 -11.593 1.00 94.50 194 ILE A CA 1
ATOM 1521 C C . ILE A 1 194 ? 15.034 4.313 -10.236 1.00 94.50 194 ILE A C 1
ATOM 1523 O O . ILE A 1 194 ? 16.220 4.065 -10.066 1.00 94.50 194 ILE A O 1
ATOM 1527 N N . GLU A 1 195 ? 14.125 4.240 -9.272 1.00 92.38 195 GLU A N 1
ATOM 1528 C CA . GLU A 1 195 ? 14.413 3.788 -7.908 1.00 92.38 195 GLU A CA 1
ATOM 1529 C C . GLU A 1 195 ? 14.488 2.268 -7.819 1.00 92.38 195 GLU A C 1
ATOM 1531 O O . GLU A 1 195 ? 15.143 1.722 -6.940 1.00 92.38 195 GLU A O 1
ATOM 1536 N N . GLU A 1 196 ? 13.749 1.588 -8.692 1.00 90.88 196 GLU A N 1
ATOM 1537 C CA . GLU A 1 196 ? 13.608 0.140 -8.682 1.00 90.88 196 GLU A CA 1
ATOM 1538 C C . GLU A 1 196 ? 13.531 -0.351 -10.122 1.00 90.88 196 GLU A C 1
ATOM 1540 O O . GLU A 1 196 ? 12.675 0.100 -10.892 1.00 90.88 196 GLU A O 1
ATOM 1545 N N . LEU A 1 197 ? 14.420 -1.276 -10.472 1.00 93.31 197 LEU A N 1
ATOM 1546 C CA . LEU A 1 197 ? 14.407 -2.001 -11.734 1.00 93.31 197 LEU A CA 1
ATOM 1547 C C . LEU A 1 197 ? 14.800 -3.445 -11.464 1.00 93.31 197 LEU A C 1
ATOM 1549 O O . LEU A 1 197 ? 15.942 -3.845 -11.670 1.00 93.31 197 LEU A O 1
ATOM 1553 N N . ASP A 1 198 ? 13.839 -4.212 -10.974 1.00 89.62 198 ASP A N 1
ATOM 1554 C CA . ASP A 1 198 ? 14.105 -5.545 -10.465 1.00 89.62 198 ASP A CA 1
ATOM 1555 C C . ASP A 1 198 ? 13.285 -6.592 -11.205 1.00 89.62 198 ASP A C 1
ATOM 1557 O O . ASP A 1 198 ? 12.051 -6.544 -11.241 1.00 89.62 198 ASP A O 1
ATOM 1561 N N . LEU A 1 199 ? 13.978 -7.584 -11.755 1.00 87.69 199 LEU A N 1
ATOM 1562 C CA . LEU A 1 199 ? 13.350 -8.786 -12.275 1.00 87.69 199 LEU A CA 1
ATOM 1563 C C . LEU A 1 199 ? 13.258 -9.827 -11.154 1.00 87.69 199 LEU A C 1
ATOM 1565 O O . LEU A 1 199 ? 14.234 -10.497 -10.832 1.00 87.69 199 LEU A O 1
ATOM 1569 N N . GLY A 1 200 ? 12.078 -9.943 -10.548 1.00 81.50 200 GLY A N 1
ATOM 1570 C CA . GLY A 1 200 ? 11.763 -11.030 -9.623 1.00 81.50 200 GLY A CA 1
ATOM 1571 C C . GLY A 1 200 ? 11.467 -12.336 -10.361 1.00 81.50 200 GLY A C 1
ATOM 1572 O O . GLY A 1 200 ? 11.517 -12.413 -11.592 1.00 81.50 200 GLY A O 1
ATOM 1573 N N . GLU A 1 201 ? 11.071 -13.370 -9.616 1.00 79.00 201 GLU A N 1
ATOM 1574 C CA . GLU A 1 201 ? 10.844 -14.694 -10.210 1.00 79.00 201 GLU A CA 1
ATOM 1575 C C . GLU A 1 201 ? 9.769 -14.663 -11.303 1.00 79.00 201 GLU A C 1
ATOM 1577 O O . GLU A 1 201 ? 9.945 -15.215 -12.385 1.00 79.00 201 GLU A O 1
ATOM 1582 N N . ARG A 1 202 ? 8.645 -13.984 -11.050 1.00 80.94 202 ARG A N 1
ATOM 1583 C CA . ARG A 1 202 ? 7.485 -13.984 -11.960 1.00 80.94 202 ARG A CA 1
ATOM 1584 C C . ARG A 1 202 ? 7.246 -12.658 -12.662 1.00 80.94 202 ARG A C 1
ATOM 1586 O O . ARG A 1 202 ? 6.397 -12.598 -13.559 1.00 80.94 202 ARG A O 1
ATOM 1593 N N . ARG A 1 203 ? 7.892 -11.582 -12.217 1.00 87.94 203 ARG A N 1
ATOM 1594 C CA . ARG A 1 203 ? 7.483 -10.211 -12.534 1.00 87.94 203 ARG A CA 1
ATOM 1595 C C . ARG A 1 203 ? 8.673 -9.272 -12.598 1.00 87.94 203 ARG A C 1
ATOM 1597 O O . ARG A 1 203 ? 9.588 -9.364 -11.790 1.00 87.94 203 ARG A O 1
ATOM 1604 N N . LEU A 1 204 ? 8.605 -8.343 -13.539 1.00 90.94 204 LEU A N 1
ATOM 1605 C CA . LEU A 1 204 ? 9.478 -7.185 -13.611 1.00 90.94 204 LEU A CA 1
ATOM 1606 C C . LEU A 1 204 ? 8.806 -6.017 -12.885 1.00 90.94 204 LEU A C 1
ATOM 1608 O O . LEU A 1 204 ? 7.691 -5.621 -13.242 1.00 90.94 204 LEU A O 1
ATOM 1612 N N . HIS A 1 205 ? 9.500 -5.468 -11.896 1.00 92.06 205 HIS A N 1
ATOM 1613 C CA . HIS A 1 205 ? 9.096 -4.293 -11.138 1.00 92.06 205 HIS A CA 1
ATOM 1614 C C . HIS A 1 205 ? 9.913 -3.092 -11.601 1.00 92.06 205 HIS A C 1
ATOM 1616 O O . HIS A 1 205 ? 11.141 -3.137 -11.608 1.00 92.06 205 HIS A O 1
ATOM 1622 N N . VAL A 1 206 ? 9.224 -2.020 -12.001 1.00 93.94 206 VAL A N 1
ATOM 1623 C CA . VAL A 1 206 ? 9.866 -0.756 -12.382 1.00 93.94 206 VAL A CA 1
ATOM 1624 C C . VAL A 1 206 ? 9.193 0.393 -11.646 1.00 93.94 206 VAL A C 1
ATOM 1626 O O . VAL A 1 206 ? 7.987 0.610 -11.802 1.00 93.94 206 VAL A O 1
ATOM 1629 N N . ARG A 1 207 ? 9.957 1.136 -10.848 1.00 93.81 207 ARG A N 1
ATOM 1630 C CA . ARG A 1 207 ? 9.466 2.255 -10.032 1.00 93.81 207 ARG A CA 1
ATOM 1631 C C . ARG A 1 207 ? 10.398 3.445 -10.128 1.00 93.81 207 ARG A C 1
ATOM 1633 O O . ARG A 1 207 ? 11.607 3.294 -10.277 1.00 93.81 207 ARG A O 1
ATOM 1640 N N . GLY A 1 208 ? 9.828 4.632 -10.010 1.00 94.38 208 GLY A N 1
ATOM 1641 C CA . GLY A 1 208 ? 10.598 5.859 -10.032 1.00 94.38 208 GLY A CA 1
ATOM 1642 C C . GLY A 1 208 ? 9.722 7.073 -10.259 1.00 94.38 208 GLY A C 1
ATOM 1643 O O . GLY A 1 208 ? 8.516 7.046 -9.997 1.00 94.38 208 GLY A O 1
ATOM 1644 N N . PHE A 1 209 ? 10.336 8.129 -10.770 1.00 94.44 209 PHE A N 1
ATOM 1645 C CA . PHE A 1 209 ? 9.640 9.318 -11.236 1.00 94.44 209 PHE A CA 1
ATOM 1646 C C . PHE A 1 209 ? 10.188 9.767 -12.585 1.00 94.44 209 PHE A C 1
ATOM 1648 O O . PHE A 1 209 ? 11.338 9.496 -12.935 1.00 94.44 209 PHE A O 1
ATOM 1655 N N . MET A 1 210 ? 9.351 10.460 -13.349 1.00 92.69 210 MET A N 1
ATOM 1656 C CA . MET A 1 210 ? 9.782 11.167 -14.548 1.00 92.69 210 MET A CA 1
ATOM 1657 C C . MET A 1 210 ? 9.054 12.506 -14.658 1.00 92.69 210 MET A C 1
ATOM 1659 O O . MET A 1 210 ? 7.860 12.617 -14.381 1.00 92.69 210 MET A O 1
ATOM 1663 N N . LEU A 1 211 ? 9.790 13.533 -15.056 1.00 90.00 211 LEU A N 1
ATOM 1664 C CA . LEU A 1 211 ? 9.362 14.917 -15.054 1.00 90.00 211 LEU A CA 1
ATOM 1665 C C . LEU A 1 211 ? 9.810 15.593 -16.360 1.00 90.00 211 LEU A C 1
ATOM 1667 O O . LEU A 1 211 ? 11.008 15.771 -16.587 1.00 90.00 211 LEU A O 1
ATOM 1671 N N . PRO A 1 212 ? 8.878 15.999 -17.236 1.00 83.88 212 PRO A N 1
ATOM 1672 C CA . PRO A 1 212 ? 9.228 16.770 -18.424 1.00 83.88 212 PRO A CA 1
ATOM 1673 C C . PRO A 1 212 ? 9.716 18.172 -18.046 1.00 83.88 212 PRO A C 1
ATOM 1675 O O . PRO A 1 212 ? 9.254 18.740 -17.061 1.00 83.88 212 PRO A O 1
ATOM 1678 N N . GLU A 1 213 ? 10.585 18.775 -18.861 1.00 80.00 213 GLU A N 1
ATOM 1679 C CA . GLU A 1 213 ? 11.169 20.105 -18.592 1.00 80.00 213 GLU A CA 1
ATOM 1680 C C . GLU A 1 213 ? 10.123 21.215 -18.383 1.00 80.00 213 GLU A C 1
ATOM 1682 O O . GLU A 1 213 ? 10.295 22.093 -17.540 1.00 80.00 213 GLU A O 1
ATOM 1687 N N . LYS A 1 214 ? 9.007 21.179 -19.122 1.00 79.25 214 LYS A N 1
ATOM 1688 C CA . LYS A 1 214 ? 7.935 22.184 -19.022 1.00 79.25 214 LYS A CA 1
ATOM 1689 C C . LYS A 1 214 ? 6.838 21.755 -18.050 1.00 79.25 214 LYS A C 1
ATOM 1691 O O . LYS A 1 214 ? 6.585 20.560 -17.871 1.00 79.25 214 LYS A O 1
ATOM 1696 N N . LYS A 1 215 ? 6.155 22.751 -17.464 1.00 72.69 215 LYS A N 1
ATOM 1697 C CA . LYS A 1 215 ? 4.945 22.549 -16.652 1.00 72.69 215 LYS A CA 1
ATOM 1698 C C . LYS A 1 215 ? 3.922 21.706 -17.399 1.00 72.69 215 LYS A C 1
ATOM 1700 O O . LYS A 1 215 ? 3.715 21.873 -18.602 1.00 72.69 215 LYS A O 1
ATOM 1705 N N . TRP A 1 216 ? 3.283 20.817 -16.659 1.00 71.06 216 TRP A N 1
ATOM 1706 C CA . TRP A 1 216 ? 2.391 19.810 -17.204 1.00 71.06 216 TRP A CA 1
ATOM 1707 C C . TRP A 1 216 ? 0.997 19.901 -16.575 1.00 71.06 216 TRP A C 1
ATOM 1709 O O . TRP A 1 216 ? 0.834 20.304 -15.424 1.00 71.06 216 TRP A O 1
ATOM 1719 N N . GLY A 1 217 ? -0.026 19.502 -17.336 1.00 64.88 217 GLY A N 1
ATOM 1720 C CA . GLY A 1 217 ? -1.392 19.353 -16.829 1.00 64.88 217 GLY A CA 1
ATOM 1721 C C . GLY A 1 217 ? -1.618 17.974 -16.207 1.00 64.88 217 GLY A C 1
ATOM 1722 O O . GLY A 1 217 ? -1.145 16.985 -16.741 1.00 64.88 217 GLY A O 1
ATOM 1723 N N . ARG A 1 218 ? -2.408 17.868 -15.132 1.00 66.19 218 ARG A N 1
ATOM 1724 C CA . ARG A 1 218 ? -2.611 16.656 -14.293 1.00 66.19 218 ARG A CA 1
ATOM 1725 C C . ARG A 1 218 ? -3.087 15.353 -14.998 1.00 66.19 218 ARG A C 1
ATOM 1727 O O . ARG A 1 218 ? -3.286 14.333 -14.340 1.00 66.19 218 ARG A O 1
ATOM 1734 N N . GLN A 1 219 ? -3.277 15.324 -16.318 1.00 74.62 219 GLN A N 1
ATOM 1735 C CA . GLN A 1 219 ? -4.115 14.341 -17.033 1.00 74.62 219 GLN A CA 1
ATOM 1736 C C . GLN A 1 219 ? -3.389 13.319 -17.931 1.00 74.62 219 GLN A C 1
ATOM 1738 O O . GLN A 1 219 ? -3.912 12.920 -18.974 1.00 74.62 219 GLN A O 1
ATOM 1743 N N . PHE A 1 220 ? -2.207 12.854 -17.558 1.00 79.44 220 PHE A N 1
ATOM 1744 C CA . PHE A 1 220 ? -1.509 11.836 -18.354 1.00 79.44 220 PHE A CA 1
ATOM 1745 C C . PHE A 1 220 ? -1.404 10.511 -17.618 1.00 79.44 220 PHE A C 1
ATOM 1747 O O . PHE A 1 220 ? -1.699 10.435 -16.434 1.00 79.44 220 PHE A O 1
ATOM 1754 N N . GLU A 1 221 ? -0.942 9.481 -18.305 1.00 90.06 221 GLU A N 1
ATOM 1755 C CA . GLU A 1 221 ? -0.705 8.152 -17.757 1.00 90.06 221 GLU A CA 1
ATOM 1756 C C . GLU A 1 221 ? 0.751 7.739 -18.034 1.00 90.06 221 GLU A C 1
ATOM 1758 O O . GLU A 1 221 ? 1.286 8.106 -19.086 1.00 90.06 221 GLU A O 1
ATOM 1763 N N . PRO A 1 222 ? 1.428 7.048 -17.099 1.00 92.88 222 PRO A N 1
ATOM 1764 C CA . PRO A 1 222 ? 2.775 6.528 -17.313 1.00 92.88 222 PRO A CA 1
ATOM 1765 C C . PRO A 1 222 ? 2.746 5.229 -18.126 1.00 92.88 222 PRO A C 1
ATOM 1767 O O . PRO A 1 222 ? 1.912 4.346 -17.902 1.00 92.88 222 PRO A O 1
ATOM 1770 N N . TYR A 1 223 ? 3.697 5.102 -19.042 1.00 94.56 223 TYR A N 1
ATOM 1771 C CA . TYR A 1 223 ? 3.919 3.949 -19.901 1.00 94.56 223 TYR A CA 1
ATOM 1772 C C . TYR A 1 223 ? 5.386 3.522 -19.816 1.00 94.56 223 TYR A C 1
ATOM 1774 O O . TYR A 1 223 ? 6.296 4.347 -19.846 1.00 94.56 223 TYR A O 1
ATOM 1782 N N . LEU A 1 224 ? 5.596 2.218 -19.708 1.00 95.75 224 LEU A N 1
ATOM 1783 C CA . LEU A 1 224 ? 6.893 1.568 -19.781 1.00 95.75 224 LEU A CA 1
ATOM 1784 C C . LEU A 1 224 ? 7.024 0.979 -21.177 1.00 95.75 224 LEU A C 1
ATOM 1786 O O . LEU A 1 224 ? 6.136 0.250 -21.620 1.00 95.75 224 LEU A O 1
ATOM 1790 N N . VAL A 1 225 ? 8.121 1.285 -21.857 1.00 94.94 225 VAL A N 1
ATOM 1791 C CA . VAL A 1 225 ? 8.450 0.718 -23.161 1.00 94.94 225 VAL A CA 1
ATOM 1792 C C . VAL A 1 225 ? 9.717 -0.111 -23.000 1.00 94.94 225 VAL A C 1
ATOM 1794 O O . VAL A 1 225 ? 10.776 0.420 -22.675 1.00 94.94 225 VAL A O 1
ATOM 1797 N N . LEU A 1 226 ? 9.601 -1.418 -23.208 1.00 95.44 226 LEU A N 1
ATOM 1798 C CA . LEU A 1 226 ? 10.721 -2.352 -23.221 1.00 95.44 226 LEU A CA 1
ATOM 1799 C C . LEU A 1 226 ? 11.090 -2.628 -24.674 1.00 95.44 226 LEU A C 1
ATOM 1801 O O . LEU A 1 226 ? 10.271 -3.136 -25.439 1.00 95.44 226 LEU A O 1
ATOM 1805 N N . LYS A 1 227 ? 12.307 -2.260 -25.066 1.00 93.62 227 LYS A N 1
ATOM 1806 C CA . LYS A 1 227 ? 12.773 -2.350 -26.451 1.00 93.62 227 LYS A CA 1
ATOM 1807 C C . LYS A 1 227 ? 13.784 -3.471 -26.609 1.00 93.62 227 LYS A C 1
ATOM 1809 O O . LYS A 1 227 ? 14.729 -3.580 -25.832 1.00 93.62 227 LYS A O 1
ATOM 1814 N N . THR A 1 228 ? 13.593 -4.254 -27.652 1.00 92.38 228 THR A N 1
ATOM 1815 C CA . THR A 1 228 ? 14.557 -5.222 -28.181 1.00 92.38 228 THR A CA 1
ATOM 1816 C C . THR A 1 228 ? 15.153 -4.661 -29.476 1.00 92.38 228 THR A C 1
ATOM 1818 O O . THR A 1 228 ? 14.891 -3.507 -29.822 1.00 92.38 228 THR A O 1
ATOM 1821 N N . ALA A 1 229 ? 15.974 -5.436 -30.187 1.00 88.62 229 ALA A N 1
ATOM 1822 C CA . ALA A 1 229 ? 16.514 -5.001 -31.476 1.00 88.62 229 ALA A CA 1
ATOM 1823 C C . ALA A 1 229 ? 15.422 -4.859 -32.555 1.00 88.62 229 ALA A C 1
ATOM 1825 O O . ALA A 1 229 ? 15.530 -4.004 -33.428 1.00 88.62 229 ALA A O 1
ATOM 1826 N N . ASP A 1 230 ? 14.373 -5.679 -32.478 1.00 87.88 230 ASP A N 1
ATOM 1827 C CA . ASP A 1 230 ? 13.354 -5.849 -33.515 1.00 87.88 230 ASP A CA 1
ATOM 1828 C C . ASP A 1 230 ? 11.936 -5.459 -33.063 1.00 87.88 230 ASP A C 1
ATOM 1830 O O . ASP A 1 230 ? 11.065 -5.226 -33.904 1.00 87.88 230 ASP A O 1
ATOM 1834 N N . ARG A 1 231 ? 11.671 -5.386 -31.750 1.00 90.06 231 ARG A N 1
ATOM 1835 C CA . ARG A 1 231 ? 10.323 -5.162 -31.194 1.00 90.06 231 ARG A CA 1
ATOM 1836 C C . ARG A 1 231 ? 10.290 -4.245 -29.976 1.00 90.06 231 ARG A C 1
ATOM 1838 O O . ARG A 1 231 ? 11.216 -4.213 -29.164 1.00 90.06 231 ARG A O 1
ATOM 1845 N N . GLU A 1 232 ? 9.156 -3.573 -29.798 1.00 91.50 232 GLU A N 1
ATOM 1846 C CA . GLU A 1 232 ? 8.823 -2.811 -28.593 1.00 91.50 232 GLU A CA 1
ATOM 1847 C C . GLU A 1 232 ? 7.630 -3.442 -27.862 1.00 91.50 232 GLU A C 1
ATOM 1849 O O . GLU A 1 232 ? 6.631 -3.810 -28.480 1.00 91.50 232 GLU A O 1
ATOM 1854 N N . TYR A 1 233 ? 7.709 -3.504 -26.534 1.00 93.19 233 TYR A N 1
ATOM 1855 C CA . TYR A 1 233 ? 6.643 -3.964 -25.650 1.00 93.19 233 TYR A CA 1
ATOM 1856 C C . TYR A 1 233 ? 6.218 -2.812 -24.747 1.00 93.19 233 TYR A C 1
ATOM 1858 O O . TYR A 1 233 ? 7.030 -2.271 -23.998 1.00 93.19 233 TYR A O 1
ATOM 1866 N N . VAL A 1 234 ? 4.948 -2.417 -24.823 1.00 93.88 234 VAL A N 1
ATOM 1867 C CA . VAL A 1 234 ? 4.441 -1.227 -24.133 1.00 93.88 234 VAL A CA 1
ATOM 1868 C C . VAL A 1 234 ? 3.465 -1.625 -23.037 1.00 93.88 234 VAL A C 1
ATOM 1870 O O . VAL A 1 234 ? 2.513 -2.361 -23.283 1.00 93.88 234 VAL A O 1
ATOM 1873 N N . PHE A 1 235 ? 3.652 -1.076 -21.841 1.00 94.88 235 PHE A N 1
ATOM 1874 C CA . PHE A 1 235 ? 2.825 -1.361 -20.675 1.00 94.88 235 PHE A CA 1
ATOM 1875 C C . PHE A 1 235 ? 2.361 -0.074 -20.011 1.00 94.88 235 PHE A C 1
ATOM 1877 O O . PHE A 1 235 ? 3.167 0.793 -19.689 1.00 94.88 235 PHE A O 1
ATOM 1884 N N . ARG A 1 236 ? 1.061 0.043 -19.741 1.00 93.62 236 ARG A N 1
ATOM 1885 C CA . ARG A 1 236 ? 0.522 1.143 -18.940 1.00 93.62 236 ARG A CA 1
ATOM 1886 C C . ARG A 1 236 ? 0.669 0.836 -17.454 1.00 93.62 236 ARG A C 1
ATOM 1888 O O . ARG A 1 236 ? 0.146 -0.174 -16.975 1.00 93.62 236 ARG A O 1
ATOM 1895 N N . GLY A 1 237 ? 1.334 1.735 -16.739 1.00 91.81 237 GLY A N 1
ATOM 1896 C CA . GLY A 1 237 ? 1.558 1.650 -15.301 1.00 91.81 237 GLY A CA 1
ATOM 1897 C C . GLY A 1 237 ? 0.537 2.427 -14.491 1.00 91.81 237 GLY A C 1
ATOM 1898 O O . GLY A 1 237 ? -0.520 2.838 -14.975 1.00 91.81 237 GLY A O 1
ATOM 1899 N N . ARG A 1 238 ? 0.874 2.642 -13.223 1.00 90.75 238 ARG A N 1
ATOM 1900 C CA . ARG A 1 238 ? 0.094 3.472 -12.303 1.00 90.75 238 ARG A CA 1
ATOM 1901 C C . ARG A 1 238 ? 0.887 4.696 -11.899 1.00 90.75 238 ARG A C 1
ATOM 1903 O O . ARG A 1 238 ? 2.110 4.642 -11.834 1.00 90.75 238 ARG A O 1
ATOM 1910 N N . LYS A 1 239 ? 0.165 5.766 -11.583 1.00 90.31 239 LYS A N 1
ATOM 1911 C CA . LYS A 1 239 ? 0.746 6.937 -10.935 1.00 90.31 239 LYS A CA 1
ATOM 1912 C C . LYS A 1 239 ? 1.054 6.650 -9.477 1.00 90.31 239 LYS A C 1
ATOM 1914 O O . LYS A 1 239 ? 0.307 5.926 -8.815 1.00 90.31 239 LYS A O 1
ATOM 1919 N N . GLN A 1 240 ? 2.106 7.279 -8.988 1.00 88.38 240 GLN A N 1
ATOM 1920 C CA . GLN A 1 240 ? 2.453 7.330 -7.581 1.00 88.38 240 GLN A CA 1
ATOM 1921 C C . GLN A 1 240 ? 2.668 8.791 -7.185 1.00 88.38 240 GLN A C 1
ATOM 1923 O O . GLN A 1 240 ? 3.328 9.533 -7.907 1.00 88.38 240 GLN A O 1
ATOM 1928 N N . SER A 1 241 ? 2.093 9.192 -6.050 1.00 88.19 241 SER A N 1
ATOM 1929 C CA . SER A 1 241 ? 2.301 10.535 -5.505 1.00 88.19 241 SER A CA 1
ATOM 1930 C C . SER A 1 241 ? 3.740 10.682 -5.001 1.00 88.19 241 SER A C 1
ATOM 1932 O O . SER A 1 241 ? 4.247 9.781 -4.328 1.00 88.19 241 SER A O 1
ATOM 1934 N N . ARG A 1 242 ? 4.377 11.798 -5.354 1.00 89.25 242 ARG A N 1
ATOM 1935 C CA . ARG A 1 242 ? 5.774 12.165 -5.097 1.00 89.25 242 ARG A CA 1
ATOM 1936 C C . ARG A 1 242 ? 5.881 13.622 -4.637 1.00 89.25 242 ARG A C 1
ATOM 1938 O O . ARG A 1 242 ? 6.356 14.479 -5.387 1.00 89.25 242 ARG A O 1
ATOM 1945 N N . PRO A 1 243 ? 5.393 13.935 -3.422 1.00 89.06 243 PRO A N 1
ATOM 1946 C CA . PRO A 1 243 ? 5.521 15.276 -2.856 1.00 89.06 243 PRO A CA 1
ATOM 1947 C C . PRO A 1 243 ? 6.989 15.679 -2.660 1.00 89.06 243 PRO A C 1
ATOM 1949 O O . PRO A 1 243 ? 7.327 16.840 -2.847 1.00 89.06 243 PRO A O 1
ATOM 1952 N N . ASP A 1 244 ? 7.860 14.708 -2.389 1.00 89.75 244 ASP A N 1
ATOM 1953 C CA . ASP A 1 244 ? 9.311 14.863 -2.288 1.00 89.75 244 ASP A CA 1
ATOM 1954 C C . ASP A 1 244 ? 9.937 15.378 -3.594 1.00 89.75 244 ASP A C 1
ATOM 1956 O O . ASP A 1 244 ? 10.717 16.326 -3.588 1.00 89.75 244 ASP A O 1
ATOM 1960 N N . VAL A 1 245 ? 9.536 14.824 -4.742 1.00 90.81 245 VAL A N 1
ATOM 1961 C CA . VAL A 1 245 ? 10.007 15.286 -6.061 1.00 90.81 245 VAL A CA 1
ATOM 1962 C C . VAL A 1 245 ? 9.479 16.692 -6.354 1.00 90.81 245 VAL A C 1
ATOM 1964 O O . VAL A 1 245 ? 10.200 17.534 -6.889 1.00 90.81 245 VAL A O 1
ATOM 1967 N N . ALA A 1 246 ? 8.225 16.968 -5.990 1.00 91.06 246 ALA A N 1
ATOM 1968 C CA . ALA A 1 246 ? 7.628 18.289 -6.156 1.00 91.06 246 ALA A CA 1
ATOM 1969 C C . ALA A 1 246 ? 8.348 19.371 -5.344 1.00 91.06 246 ALA A C 1
ATOM 1971 O O . ALA A 1 246 ? 8.546 20.476 -5.853 1.00 91.06 246 ALA A O 1
ATOM 1972 N N . GLU A 1 247 ? 8.759 19.047 -4.121 1.00 92.31 247 GLU A N 1
ATOM 1973 C CA . GLU A 1 247 ? 9.519 19.930 -3.242 1.00 92.31 247 GLU A CA 1
ATOM 1974 C C . GLU A 1 247 ? 10.928 20.189 -3.789 1.00 92.31 247 GLU A C 1
ATOM 1976 O O . GLU A 1 247 ? 11.280 21.342 -4.038 1.00 92.31 247 GLU A O 1
ATOM 1981 N N . VAL A 1 248 ? 11.692 19.129 -4.084 1.00 93.44 248 VAL A N 1
ATOM 1982 C CA . VAL A 1 248 ? 13.081 19.224 -4.578 1.00 93.44 248 VAL A CA 1
ATOM 1983 C C . VAL A 1 248 ? 13.179 20.016 -5.884 1.00 93.44 248 VAL A C 1
ATOM 1985 O O . VAL A 1 248 ? 14.123 20.780 -6.081 1.00 93.44 248 VAL A O 1
ATOM 1988 N N . HIS A 1 249 ? 12.200 19.870 -6.779 1.00 90.06 249 HIS A N 1
ATOM 1989 C CA . HIS A 1 249 ? 12.186 20.572 -8.064 1.00 90.06 249 HIS A CA 1
ATOM 1990 C C . HIS A 1 249 ? 11.392 21.888 -8.053 1.00 90.06 249 HIS A C 1
ATOM 1992 O O . HIS A 1 2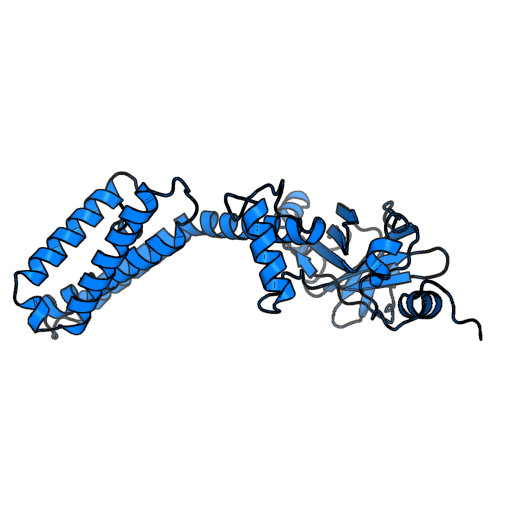49 ? 11.255 22.509 -9.109 1.00 90.06 249 HIS A O 1
ATOM 1998 N N . GLY A 1 250 ? 10.836 22.316 -6.912 1.00 90.88 250 GLY A N 1
ATOM 1999 C CA . GLY A 1 250 ? 10.025 23.538 -6.815 1.00 90.88 250 GLY A CA 1
ATOM 2000 C C . GLY A 1 250 ? 8.795 23.534 -7.734 1.00 90.88 250 GLY A C 1
ATOM 2001 O O . GLY A 1 250 ? 8.380 24.575 -8.251 1.00 90.88 250 GLY A O 1
ATOM 2002 N N . ARG A 1 251 ? 8.228 22.352 -7.998 1.00 88.56 251 ARG A N 1
ATOM 2003 C CA . ARG A 1 251 ? 7.173 22.129 -8.994 1.00 88.56 251 ARG A CA 1
ATOM 2004 C C . ARG A 1 251 ? 5.969 21.415 -8.387 1.00 88.56 251 ARG A C 1
ATOM 2006 O O . ARG A 1 251 ? 5.933 20.187 -8.370 1.00 88.56 251 ARG A O 1
ATOM 2013 N N . PRO A 1 252 ? 4.918 22.153 -7.983 1.00 88.38 252 PRO A N 1
ATOM 2014 C CA . PRO A 1 252 ? 3.699 21.556 -7.430 1.00 88.38 252 PRO A CA 1
ATOM 2015 C C . PRO A 1 252 ? 2.978 20.600 -8.392 1.00 88.38 252 PRO A C 1
ATOM 2017 O O . PRO A 1 252 ? 2.217 19.735 -7.968 1.00 88.38 252 PRO A O 1
ATOM 2020 N N . ASP A 1 253 ? 3.194 20.745 -9.702 1.00 86.38 253 ASP A N 1
ATOM 2021 C CA . ASP A 1 253 ? 2.651 19.845 -10.719 1.00 86.38 253 ASP A CA 1
ATOM 2022 C C . ASP A 1 253 ? 3.378 18.489 -10.785 1.00 86.38 253 ASP A C 1
ATOM 2024 O O . ASP A 1 253 ? 2.839 17.544 -11.360 1.00 86.38 253 ASP A O 1
ATOM 2028 N N . ALA A 1 254 ? 4.556 18.366 -10.164 1.00 89.25 254 ALA A N 1
ATOM 2029 C CA . ALA A 1 254 ? 5.346 17.137 -10.124 1.00 89.25 254 ALA A CA 1
ATOM 2030 C C . ALA A 1 254 ? 4.893 16.142 -9.041 1.00 89.25 254 ALA A C 1
ATOM 2032 O O . ALA A 1 254 ? 5.439 15.043 -8.977 1.00 89.25 254 ALA A O 1
ATOM 2033 N N . ILE A 1 255 ? 3.874 16.466 -8.233 1.00 89.44 255 ILE A N 1
ATOM 2034 C CA . ILE A 1 255 ? 3.328 15.534 -7.231 1.00 89.44 255 ILE A CA 1
ATOM 2035 C C . ILE A 1 255 ? 2.891 14.219 -7.896 1.00 89.44 255 ILE A C 1
ATOM 2037 O O . ILE A 1 255 ? 3.088 13.154 -7.335 1.00 89.44 255 ILE A O 1
ATOM 2041 N N . ASP A 1 256 ? 2.372 14.259 -9.124 1.00 87.81 256 ASP A N 1
ATOM 2042 C CA . ASP A 1 256 ? 1.911 13.066 -9.850 1.00 87.81 256 ASP A CA 1
ATOM 2043 C C . ASP A 1 256 ? 2.967 12.474 -10.810 1.00 87.81 256 ASP A C 1
ATOM 2045 O O . ASP A 1 256 ? 2.614 11.744 -11.741 1.00 87.81 256 ASP A O 1
ATOM 2049 N N . SER A 1 257 ? 4.250 12.810 -10.627 1.00 91.00 257 SER A N 1
ATOM 2050 C CA . SER A 1 257 ? 5.362 12.380 -11.500 1.00 91.00 257 SER A CA 1
ATOM 2051 C C . SER A 1 257 ? 5.822 10.937 -11.271 1.00 91.00 257 SER A C 1
ATOM 2053 O O . SER A 1 257 ? 6.557 10.377 -12.089 1.00 91.00 257 SER A O 1
ATOM 2055 N N . GLY A 1 258 ? 5.411 10.324 -10.160 1.00 92.56 258 GLY A N 1
ATOM 2056 C CA . GLY A 1 258 ? 5.799 8.964 -9.823 1.00 92.56 258 GLY A CA 1
ATOM 2057 C C . GLY A 1 258 ? 5.104 7.929 -10.700 1.00 92.56 258 GLY A C 1
ATOM 2058 O O . GLY A 1 258 ? 3.929 8.065 -11.059 1.00 92.56 258 GLY A O 1
ATOM 2059 N N . PHE A 1 259 ? 5.812 6.844 -10.989 1.00 93.44 259 PHE A N 1
ATOM 2060 C CA . PHE A 1 259 ? 5.276 5.697 -11.706 1.00 93.44 259 PHE A CA 1
ATOM 2061 C C . PHE A 1 259 ? 5.577 4.385 -10.985 1.00 93.44 259 PHE A C 1
ATOM 2063 O O . PHE A 1 259 ? 6.587 4.235 -10.298 1.00 93.44 259 PHE A O 1
ATOM 2070 N N . PHE A 1 260 ? 4.700 3.407 -11.201 1.00 92.56 260 PHE A N 1
ATOM 2071 C CA . PHE A 1 260 ? 4.905 2.028 -10.781 1.00 92.56 260 PHE A CA 1
ATOM 2072 C C . PHE A 1 260 ? 4.387 1.065 -11.850 1.00 92.56 260 PHE A C 1
ATOM 2074 O O . PHE A 1 260 ? 3.214 1.127 -12.244 1.00 92.56 260 PHE A O 1
ATOM 2081 N N . PHE A 1 261 ? 5.260 0.169 -12.301 1.00 94.00 261 PHE A N 1
ATOM 2082 C CA . PHE A 1 261 ? 4.974 -0.861 -13.289 1.00 94.00 261 PHE A CA 1
ATOM 2083 C C . PHE A 1 261 ? 5.246 -2.249 -12.709 1.00 94.00 261 PHE A C 1
ATOM 2085 O O . PHE A 1 261 ? 6.273 -2.470 -12.074 1.00 94.00 261 PHE A O 1
ATOM 2092 N N . VAL A 1 262 ? 4.333 -3.184 -12.977 1.00 92.12 262 VAL A N 1
ATOM 2093 C CA . VAL A 1 262 ? 4.488 -4.611 -12.668 1.00 92.12 262 VAL A CA 1
ATOM 2094 C C . VAL A 1 262 ? 4.154 -5.406 -13.922 1.00 92.12 262 VAL A C 1
ATOM 2096 O O . VAL A 1 262 ? 2.981 -5.565 -14.261 1.00 92.12 262 VAL A O 1
ATOM 2099 N N . VAL A 1 263 ? 5.167 -5.878 -14.635 1.00 91.25 263 VAL A N 1
ATOM 2100 C CA . VAL A 1 263 ? 5.000 -6.632 -15.886 1.00 91.25 263 VAL A CA 1
ATOM 2101 C C . VAL A 1 263 ? 5.174 -8.111 -15.592 1.00 91.25 263 VAL A C 1
ATOM 2103 O O . VAL A 1 263 ? 6.121 -8.487 -14.902 1.00 91.25 263 VAL A O 1
ATOM 2106 N N . ARG A 1 264 ? 4.277 -8.977 -16.081 1.00 87.94 264 ARG A N 1
ATOM 2107 C CA . ARG A 1 264 ? 4.490 -10.415 -15.894 1.00 87.94 264 ARG A CA 1
ATOM 2108 C C . ARG A 1 264 ? 5.619 -10.856 -16.797 1.00 87.94 264 ARG A C 1
ATOM 2110 O O . ARG A 1 264 ? 5.648 -10.539 -17.979 1.00 87.94 264 ARG A O 1
ATOM 2117 N N . ARG A 1 265 ? 6.505 -11.673 -16.252 1.00 86.94 265 ARG A N 1
ATOM 2118 C CA . ARG A 1 265 ? 7.654 -12.189 -16.981 1.00 86.94 265 ARG A CA 1
ATOM 2119 C C . ARG A 1 265 ? 7.255 -12.989 -18.226 1.00 86.94 265 ARG A C 1
ATOM 2121 O O . ARG A 1 265 ? 7.936 -12.922 -19.235 1.00 86.94 265 ARG A O 1
ATOM 2128 N N . VAL A 1 266 ? 6.111 -13.672 -18.173 1.00 84.06 266 VAL A N 1
ATOM 2129 C CA . VAL A 1 266 ? 5.528 -14.412 -19.308 1.00 84.06 266 VAL A CA 1
ATOM 2130 C C . VAL A 1 266 ? 4.982 -13.518 -20.431 1.00 84.06 266 VAL A C 1
ATOM 2132 O O . VAL A 1 266 ? 4.690 -14.021 -21.505 1.00 84.06 266 VAL A O 1
ATOM 2135 N N . GLU A 1 267 ? 4.814 -12.211 -20.202 1.00 86.19 267 GLU A N 1
ATOM 2136 C CA . GLU A 1 267 ? 4.345 -11.253 -21.220 1.00 86.19 267 GLU A CA 1
ATOM 2137 C C . GLU A 1 267 ? 5.493 -10.666 -22.053 1.00 86.19 267 GLU A C 1
ATOM 2139 O O . GLU A 1 267 ? 5.245 -9.912 -22.994 1.00 86.19 267 GLU A O 1
ATOM 2144 N N . ILE A 1 268 ? 6.740 -10.982 -21.700 1.00 88.75 268 ILE A N 1
ATOM 2145 C CA . ILE A 1 268 ? 7.945 -10.479 -22.356 1.00 88.75 268 ILE A CA 1
ATOM 2146 C C . ILE A 1 268 ? 8.864 -11.652 -22.738 1.00 88.75 268 ILE A C 1
ATOM 2148 O O . ILE A 1 268 ? 8.962 -12.623 -21.983 1.00 88.75 268 ILE A O 1
ATOM 2152 N N . PRO A 1 269 ? 9.534 -11.617 -23.904 1.00 88.94 269 PRO A N 1
ATOM 2153 C CA . PRO A 1 269 ? 10.432 -12.698 -24.315 1.00 88.94 269 PRO A CA 1
ATOM 2154 C C . PRO A 1 269 ? 11.681 -12.816 -23.418 1.00 88.94 269 PRO A C 1
ATOM 2156 O O . PRO A 1 269 ? 12.046 -11.856 -22.732 1.00 88.94 269 PRO A O 1
ATOM 2159 N N . PRO A 1 270 ? 12.368 -13.972 -23.418 1.00 89.19 270 PRO A N 1
ATOM 2160 C CA . PRO A 1 270 ? 13.604 -14.188 -22.663 1.00 89.19 270 PRO A CA 1
ATOM 2161 C C . PRO A 1 270 ? 14.802 -13.518 -23.347 1.00 89.19 270 PRO A C 1
ATOM 2163 O O . PRO A 1 270 ? 15.651 -14.175 -23.941 1.00 89.19 270 PRO A O 1
ATOM 2166 N N . THR A 1 271 ? 14.860 -12.193 -23.305 1.00 91.00 271 THR A N 1
ATOM 2167 C CA . THR A 1 271 ? 15.930 -11.398 -23.922 1.00 91.00 271 THR A CA 1
ATOM 2168 C C . THR A 1 271 ? 16.316 -10.226 -23.026 1.00 91.00 271 THR A C 1
ATOM 2170 O O . THR A 1 271 ? 15.683 -9.963 -22.004 1.00 91.00 271 THR A O 1
ATOM 2173 N N . GLU A 1 272 ? 17.365 -9.517 -23.422 1.00 92.56 272 GLU A N 1
ATOM 2174 C CA . GLU A 1 272 ? 17.709 -8.215 -22.873 1.00 92.56 272 GLU A CA 1
ATOM 2175 C C . GLU A 1 272 ? 16.798 -7.129 -23.455 1.00 92.56 272 GLU A C 1
ATOM 2177 O O . GLU A 1 272 ? 16.562 -7.075 -24.667 1.00 92.56 272 GLU A O 1
ATOM 2182 N N . PHE A 1 273 ? 16.309 -6.248 -22.588 1.00 94.25 273 PHE A N 1
ATOM 2183 C CA . PHE A 1 273 ? 15.475 -5.110 -22.944 1.00 94.25 273 PHE A CA 1
ATOM 2184 C C . PHE A 1 273 ? 16.163 -3.807 -22.573 1.00 94.25 273 PHE A C 1
ATOM 2186 O O . PHE A 1 273 ? 16.655 -3.658 -21.456 1.00 94.25 273 PHE A O 1
ATOM 2193 N N . ARG A 1 274 ? 16.107 -2.822 -23.470 1.00 95.69 274 ARG A N 1
ATOM 2194 C CA . ARG A 1 274 ? 16.347 -1.418 -23.124 1.00 95.69 274 ARG A CA 1
ATOM 2195 C C . ARG A 1 274 ? 15.069 -0.816 -22.567 1.00 95.69 274 ARG A C 1
ATOM 2197 O O . ARG A 1 274 ? 13.992 -1.006 -23.136 1.00 95.69 274 ARG A O 1
ATOM 2204 N N . VAL A 1 275 ? 15.193 -0.081 -21.472 1.00 95.44 275 VAL A N 1
ATOM 2205 C CA . VAL A 1 275 ? 14.063 0.581 -20.829 1.00 95.44 275 VAL A CA 1
ATOM 2206 C C . VAL A 1 275 ? 13.866 1.963 -21.446 1.00 95.44 275 VAL A C 1
ATOM 2208 O O . VAL A 1 275 ? 14.800 2.699 -21.754 1.00 95.44 275 VAL A O 1
ATOM 2211 N N . SER A 1 276 ? 12.618 2.329 -21.684 1.00 94.44 276 SER A N 1
ATOM 2212 C CA . SER A 1 276 ? 12.238 3.689 -22.037 1.00 94.44 276 SER A CA 1
ATOM 2213 C C . SER A 1 276 ? 10.962 4.050 -21.299 1.00 94.44 276 SER A C 1
ATOM 2215 O O . SER A 1 276 ? 10.090 3.206 -21.069 1.00 94.44 276 SER A O 1
ATOM 2217 N N . LEU A 1 277 ? 10.868 5.313 -20.912 1.00 94.38 277 LEU A N 1
ATOM 2218 C CA . LEU A 1 277 ? 9.752 5.831 -20.144 1.00 94.38 277 LEU A CA 1
ATOM 2219 C C . LEU A 1 277 ? 8.943 6.769 -21.021 1.00 94.38 277 LEU A C 1
ATOM 2221 O O . LEU A 1 277 ? 9.482 7.597 -21.756 1.00 94.38 277 LEU A O 1
ATOM 2225 N N . GLU A 1 278 ? 7.631 6.615 -20.963 1.00 92.19 278 GLU A N 1
ATOM 2226 C CA . GLU A 1 278 ? 6.707 7.386 -21.764 1.00 92.19 278 GLU A CA 1
ATOM 2227 C C . GLU A 1 278 ? 5.561 7.917 -20.899 1.00 92.19 278 GLU A C 1
ATOM 2229 O O . GLU A 1 278 ? 5.069 7.254 -19.989 1.00 92.19 278 GLU A O 1
ATOM 2234 N N . HIS A 1 279 ? 5.083 9.112 -21.223 1.00 88.56 279 HIS A N 1
ATOM 2235 C CA . HIS A 1 279 ? 3.845 9.660 -20.697 1.00 88.56 279 HIS A CA 1
ATOM 2236 C C . HIS A 1 279 ? 2.898 10.033 -21.826 1.00 88.56 279 HIS A C 1
ATOM 2238 O O . HIS A 1 279 ? 3.279 10.778 -22.725 1.00 88.56 279 HIS A O 1
ATOM 2244 N N . ARG A 1 280 ? 1.637 9.589 -21.747 1.00 87.69 280 ARG A N 1
ATOM 2245 C CA . ARG A 1 280 ? 0.593 9.966 -22.720 1.00 87.69 280 ARG A CA 1
ATOM 2246 C C . ARG A 1 280 ? -0.517 10.756 -22.075 1.00 87.69 280 ARG A C 1
ATOM 2248 O O . ARG A 1 280 ? -1.004 10.372 -21.014 1.00 87.69 280 ARG A O 1
ATOM 2255 N N . ALA A 1 281 ? -0.954 11.815 -22.747 1.00 81.38 281 ALA A N 1
ATOM 2256 C CA . ALA A 1 281 ? -2.162 12.527 -22.360 1.00 81.38 281 ALA A CA 1
ATOM 2257 C C . ALA A 1 281 ? -3.374 11.628 -22.617 1.00 81.38 281 ALA A C 1
ATOM 2259 O O . ALA A 1 281 ? -3.513 11.063 -23.703 1.00 81.38 281 ALA A O 1
ATOM 2260 N N . ARG A 1 282 ? -4.271 11.521 -21.631 1.00 75.94 282 ARG A N 1
ATOM 2261 C CA . ARG A 1 282 ? -5.428 10.616 -21.703 1.00 75.94 282 ARG A CA 1
ATOM 2262 C C . ARG A 1 282 ? -6.351 10.908 -22.895 1.00 75.94 282 ARG A C 1
ATOM 2264 O O . ARG A 1 282 ? -6.937 9.982 -23.439 1.00 75.94 282 ARG A O 1
ATOM 2271 N N . TRP A 1 283 ? -6.468 12.177 -23.291 1.00 71.50 283 TRP A N 1
ATOM 2272 C CA . TRP A 1 283 ? -7.439 12.636 -24.292 1.00 71.50 283 TRP A CA 1
ATOM 2273 C C . TRP A 1 283 ? -6.875 12.756 -25.703 1.00 71.50 283 TRP A C 1
ATOM 2275 O O . TRP A 1 283 ? -7.559 12.432 -26.665 1.00 71.50 283 TRP A O 1
ATOM 2285 N N . THR A 1 284 ? -5.633 13.221 -25.843 1.00 71.12 284 THR A N 1
ATOM 2286 C CA . THR A 1 284 ? -5.028 13.425 -27.167 1.00 71.12 284 THR A CA 1
ATOM 2287 C C . THR A 1 284 ? -4.276 12.193 -27.656 1.00 71.12 284 THR A C 1
ATOM 2289 O O . THR A 1 284 ? -3.963 12.105 -28.838 1.00 71.12 284 THR A O 1
ATOM 2292 N N . GLY A 1 285 ? -3.936 11.254 -26.762 1.00 70.38 285 GLY A N 1
ATOM 2293 C CA . GLY A 1 285 ? -3.148 10.060 -27.087 1.00 70.38 285 GLY A CA 1
ATOM 2294 C C . GLY A 1 285 ? -1.704 10.348 -27.515 1.00 70.38 285 GLY A C 1
ATOM 2295 O O . GLY A 1 285 ? -0.949 9.407 -27.757 1.00 70.38 285 GLY A O 1
ATOM 2296 N N . VAL A 1 286 ? -1.306 11.624 -27.584 1.00 79.00 286 VAL A N 1
ATOM 2297 C CA . VAL A 1 286 ? 0.050 12.047 -27.929 1.00 79.00 286 VAL A CA 1
ATOM 2298 C C . VAL A 1 286 ? 0.951 11.836 -26.717 1.00 79.00 286 VAL A C 1
ATOM 2300 O O . VAL A 1 286 ? 0.685 12.356 -25.627 1.00 79.00 286 VAL A O 1
ATOM 2303 N N . GLY A 1 287 ? 2.008 11.053 -26.924 1.00 83.12 287 GLY A N 1
ATOM 2304 C CA . GLY A 1 287 ? 2.996 10.719 -25.909 1.00 83.12 287 GLY A CA 1
ATOM 2305 C C . GLY A 1 287 ? 4.267 11.558 -25.995 1.00 83.12 287 GLY A C 1
ATOM 2306 O O . GLY A 1 287 ? 4.705 11.951 -27.078 1.00 83.12 287 GLY A O 1
ATOM 2307 N N . LEU A 1 288 ? 4.893 11.794 -24.849 1.00 88.12 288 LEU A N 1
ATOM 2308 C CA . LEU A 1 288 ? 6.303 12.162 -24.757 1.00 88.12 288 LEU A CA 1
ATOM 2309 C C . LEU A 1 288 ? 7.060 10.951 -24.238 1.00 88.12 288 LEU A C 1
ATOM 2311 O O . LEU A 1 288 ? 6.607 10.333 -23.278 1.00 88.12 288 LEU A O 1
ATOM 2315 N N . PHE A 1 289 ? 8.195 10.619 -24.844 1.00 90.62 289 PHE A N 1
ATOM 2316 C CA . PHE A 1 289 ? 9.045 9.544 -24.340 1.00 90.62 289 PHE A CA 1
ATOM 2317 C C . PHE A 1 289 ? 10.489 10.002 -24.181 1.00 90.62 289 PHE A C 1
ATOM 2319 O O . PHE A 1 289 ? 10.947 10.886 -24.903 1.00 90.62 289 PHE A O 1
ATOM 2326 N N . THR A 1 290 ? 11.180 9.372 -23.238 1.00 91.44 290 THR A N 1
ATOM 2327 C CA . THR A 1 290 ? 12.622 9.480 -23.044 1.00 91.44 290 THR A CA 1
ATOM 2328 C C . THR A 1 290 ? 13.206 8.074 -23.047 1.00 91.44 290 THR A C 1
ATOM 2330 O O . THR A 1 290 ? 12.657 7.151 -22.432 1.00 91.44 290 THR A O 1
ATOM 2333 N N . ASN A 1 291 ? 14.307 7.891 -23.768 1.00 92.75 291 ASN A N 1
ATOM 2334 C CA . ASN A 1 291 ? 15.126 6.699 -23.599 1.00 92.75 291 ASN A CA 1
ATOM 2335 C C . ASN A 1 291 ? 15.842 6.789 -22.242 1.00 92.75 291 ASN A C 1
ATOM 2337 O O . ASN A 1 291 ? 16.140 7.890 -21.774 1.00 92.75 291 ASN A O 1
ATOM 2341 N N . THR A 1 292 ? 16.075 5.647 -21.599 1.00 92.50 292 THR A N 1
ATOM 2342 C CA . THR A 1 292 ? 16.900 5.574 -20.391 1.00 92.50 292 THR A CA 1
ATOM 2343 C C . THR A 1 292 ? 18.121 4.706 -20.661 1.00 92.50 292 THR A C 1
ATOM 2345 O O . THR A 1 292 ? 18.118 3.885 -21.581 1.00 92.50 292 THR A O 1
ATOM 2348 N N . ASP A 1 293 ? 19.156 4.847 -19.837 1.00 91.69 293 ASP A N 1
ATOM 2349 C CA . ASP A 1 293 ? 20.366 4.018 -19.952 1.00 91.69 293 ASP A CA 1
ATOM 2350 C C . ASP A 1 293 ? 20.187 2.615 -19.352 1.00 91.69 293 ASP A C 1
ATOM 2352 O O . ASP A 1 293 ? 21.105 1.796 -19.339 1.00 91.69 293 ASP A O 1
ATOM 2356 N N . HIS A 1 294 ? 18.991 2.320 -18.842 1.00 94.38 294 HIS A N 1
ATOM 2357 C CA . HIS A 1 294 ? 18.740 1.129 -18.054 1.00 94.38 294 HIS A CA 1
ATOM 2358 C C . HIS A 1 294 ? 18.395 -0.063 -18.941 1.00 94.38 294 HIS A C 1
ATOM 2360 O O . HIS A 1 294 ? 17.724 0.059 -19.974 1.00 94.38 294 HIS A O 1
ATOM 2366 N N . ARG A 1 295 ? 18.820 -1.244 -18.493 1.00 93.88 295 ARG A N 1
ATOM 2367 C CA . ARG A 1 295 ? 18.563 -2.509 -19.172 1.00 93.88 295 ARG A CA 1
ATOM 2368 C C . ARG A 1 295 ? 18.068 -3.563 -18.197 1.00 93.88 295 ARG A C 1
ATOM 2370 O O . ARG A 1 295 ? 18.400 -3.523 -17.018 1.00 93.88 295 ARG A O 1
ATOM 2377 N N . VAL A 1 296 ? 17.273 -4.495 -18.708 1.00 91.81 296 VAL A N 1
ATOM 2378 C CA . VAL A 1 296 ? 16.759 -5.643 -17.956 1.00 91.81 296 VAL A CA 1
ATOM 2379 C C . VAL A 1 296 ? 17.064 -6.901 -18.741 1.00 91.81 296 VAL A C 1
ATOM 2381 O O . VAL A 1 296 ? 16.667 -7.000 -19.901 1.00 91.81 296 VAL A O 1
ATOM 2384 N N . ASP A 1 297 ? 17.720 -7.869 -18.113 1.00 91.00 297 ASP A N 1
ATOM 2385 C CA . ASP A 1 297 ? 17.965 -9.173 -18.718 1.00 91.00 297 ASP A CA 1
ATOM 2386 C C . ASP A 1 297 ? 16.926 -10.195 -18.245 1.00 91.00 297 ASP A C 1
ATOM 2388 O O . ASP A 1 297 ? 16.892 -10.561 -17.075 1.00 91.00 297 ASP A O 1
ATOM 2392 N N . ASN A 1 298 ? 16.066 -10.656 -19.157 1.00 88.94 298 ASN A N 1
ATOM 2393 C CA . ASN A 1 298 ? 15.034 -11.649 -18.865 1.00 88.94 298 ASN A CA 1
ATOM 2394 C C . ASN A 1 298 ? 15.438 -13.091 -19.218 1.00 88.94 298 ASN A C 1
ATOM 2396 O O . ASN A 1 298 ? 14.594 -13.992 -19.182 1.00 88.94 298 ASN A O 1
ATOM 2400 N N . ARG A 1 299 ? 16.702 -13.340 -19.577 1.00 85.31 299 ARG A N 1
ATOM 2401 C CA . ARG A 1 299 ? 17.171 -14.672 -19.990 1.00 85.31 299 ARG A CA 1
ATOM 2402 C C . ARG A 1 299 ? 17.214 -15.667 -18.824 1.00 85.31 299 ARG A C 1
ATOM 2404 O O . ARG A 1 299 ? 16.819 -16.821 -18.978 1.00 85.31 299 ARG A O 1
ATOM 2411 N N . GLU A 1 300 ? 17.624 -15.232 -17.636 1.00 73.75 300 GLU A N 1
ATOM 2412 C CA . GLU A 1 300 ? 17.940 -16.134 -16.522 1.00 73.75 300 GLU A CA 1
ATOM 2413 C C . GLU A 1 300 ? 16.699 -16.674 -15.785 1.00 73.75 300 GLU A C 1
ATOM 2415 O O . GLU A 1 300 ? 15.952 -15.928 -15.155 1.00 73.75 300 GLU A O 1
ATOM 2420 N N . GLY A 1 301 ? 16.450 -17.986 -15.836 1.00 62.62 301 GLY A N 1
ATOM 2421 C CA . GLY A 1 301 ? 15.336 -18.625 -15.114 1.00 62.62 301 GLY A CA 1
ATOM 2422 C C . GLY A 1 301 ? 13.973 -18.554 -15.817 1.00 62.62 301 GLY A C 1
ATOM 2423 O O . GLY A 1 301 ? 12.958 -18.916 -15.221 1.00 62.62 301 GLY A O 1
ATOM 2424 N N . TYR A 1 302 ? 13.931 -18.133 -17.086 1.00 63.59 302 TYR A N 1
ATOM 2425 C CA . TYR A 1 302 ? 12.687 -18.018 -17.856 1.00 63.59 302 TYR A CA 1
ATOM 2426 C C . TYR A 1 302 ? 11.986 -19.366 -18.043 1.00 63.59 302 TYR A C 1
ATOM 2428 O O . TYR A 1 302 ? 10.768 -19.470 -17.898 1.00 63.59 302 TYR A O 1
ATOM 2436 N N . GLU A 1 303 ? 12.763 -20.421 -18.296 1.00 57.31 303 GLU A N 1
ATOM 2437 C CA . GLU A 1 303 ? 12.252 -21.776 -18.518 1.00 57.31 303 GLU A CA 1
ATOM 2438 C C . GLU A 1 303 ? 11.479 -22.316 -17.305 1.00 57.31 303 GLU A C 1
ATOM 2440 O O . GLU A 1 303 ? 10.428 -22.938 -17.473 1.00 57.31 303 GLU A O 1
ATOM 2445 N N . LYS A 1 304 ? 11.926 -21.999 -16.079 1.00 55.72 304 LYS A N 1
ATOM 2446 C CA . LYS A 1 304 ? 11.258 -22.411 -14.829 1.00 55.72 304 LYS A CA 1
ATOM 2447 C C . LYS A 1 304 ? 9.876 -21.761 -14.659 1.00 55.72 304 LYS A C 1
ATOM 2449 O O . LYS A 1 304 ? 8.955 -22.378 -14.121 1.00 55.72 304 LYS A O 1
ATOM 2454 N N . VAL A 1 305 ? 9.718 -20.524 -15.132 1.00 55.59 305 VAL A N 1
ATOM 2455 C CA . VAL A 1 305 ? 8.520 -19.688 -14.931 1.00 55.59 305 VAL A CA 1
ATOM 2456 C C . VAL A 1 305 ? 7.507 -19.870 -16.063 1.00 55.59 305 VAL A C 1
ATOM 2458 O O . VAL A 1 305 ? 6.304 -19.908 -15.814 1.00 55.59 305 VAL A O 1
ATOM 2461 N N . GLY A 1 306 ? 7.986 -20.000 -17.303 1.00 50.97 306 GLY A N 1
ATOM 2462 C CA . GLY A 1 306 ? 7.147 -20.131 -18.493 1.00 50.97 306 GLY A CA 1
ATOM 2463 C C . GLY A 1 306 ? 6.511 -21.514 -18.650 1.00 50.97 306 GLY A C 1
ATOM 2464 O O . GLY A 1 306 ? 5.334 -21.615 -18.984 1.00 50.97 306 GLY A O 1
ATOM 2465 N N . LEU A 1 307 ? 7.247 -22.597 -18.378 1.00 50.19 307 LEU A N 1
ATOM 2466 C CA . LEU A 1 307 ? 6.785 -23.959 -18.691 1.00 50.19 307 LEU A CA 1
ATOM 2467 C C . LEU A 1 307 ? 5.859 -24.574 -17.634 1.00 50.19 307 LEU A C 1
ATOM 2469 O O . LEU A 1 307 ? 5.085 -25.474 -17.967 1.00 50.19 307 LEU A O 1
ATOM 2473 N N . SER A 1 308 ? 5.926 -24.094 -16.389 1.00 46.25 308 SER A N 1
ATOM 2474 C CA . SER A 1 308 ? 5.143 -24.596 -15.250 1.00 46.25 308 SER A CA 1
ATOM 2475 C C . SER A 1 308 ? 3.715 -24.036 -15.182 1.00 46.25 308 SER A C 1
ATOM 2477 O O . SER A 1 308 ? 2.872 -24.609 -14.498 1.00 46.25 308 SER A O 1
ATOM 2479 N N . GLN A 1 309 ? 3.417 -22.945 -15.903 1.00 49.69 309 GLN A N 1
ATOM 2480 C CA . GLN A 1 309 ? 2.090 -22.303 -15.920 1.00 49.69 309 GLN A CA 1
ATOM 2481 C C . GLN A 1 309 ? 1.280 -22.550 -17.199 1.00 49.69 309 GLN A C 1
ATOM 2483 O O . GLN A 1 309 ? 0.114 -22.163 -17.269 1.00 49.69 309 GLN A O 1
ATOM 2488 N N . VAL A 1 310 ? 1.870 -23.195 -18.206 1.00 52.31 310 VAL A N 1
ATOM 2489 C CA . VAL A 1 310 ? 1.163 -23.592 -19.426 1.00 52.31 310 VAL A CA 1
ATOM 2490 C C . VAL A 1 310 ? 0.677 -25.030 -19.256 1.00 52.31 310 VAL A C 1
ATOM 2492 O O . VAL A 1 310 ? 1.446 -25.891 -18.832 1.00 52.31 310 VAL A O 1
ATOM 2495 N N . HIS A 1 311 ? -0.612 -25.259 -19.542 1.00 47.78 311 HIS A N 1
ATOM 2496 C CA . HIS A 1 311 ? -1.342 -26.507 -19.281 1.00 47.78 311 HIS A CA 1
ATOM 2497 C C . HIS A 1 311 ? -0.481 -27.749 -19.571 1.00 47.78 311 HIS A C 1
ATOM 2499 O O . HIS A 1 311 ? 0.123 -27.853 -20.642 1.00 47.78 311 HIS A O 1
ATOM 2505 N N . SER A 1 312 ? -0.423 -28.695 -18.627 1.00 53.88 312 SER A N 1
ATOM 2506 C CA . SER A 1 312 ? 0.484 -29.857 -18.676 1.00 53.88 312 SER A CA 1
ATOM 2507 C C . SER A 1 312 ? 0.297 -30.744 -19.914 1.00 53.88 312 SER A C 1
ATOM 2509 O O . SER A 1 312 ? 1.203 -31.488 -20.280 1.00 53.88 312 SER A O 1
ATOM 2511 N N . SER A 1 313 ? -0.844 -30.621 -20.592 1.00 51.22 313 SER A N 1
ATOM 2512 C CA . SER A 1 313 ? -1.173 -31.315 -21.839 1.00 51.22 313 SER A CA 1
ATOM 2513 C C . SER A 1 313 ? -0.520 -30.728 -23.097 1.00 51.22 313 SER A C 1
ATOM 2515 O O . SER A 1 313 ? -0.566 -31.364 -24.146 1.00 51.22 313 SER A O 1
ATOM 2517 N N . LEU A 1 314 ? 0.076 -29.532 -23.038 1.00 49.88 314 LEU A N 1
ATOM 2518 C CA . LEU A 1 314 ? 0.744 -28.931 -24.194 1.00 49.88 314 LEU A CA 1
ATOM 2519 C C . LEU A 1 314 ? 2.171 -29.473 -24.327 1.00 49.88 314 LEU A C 1
ATOM 2521 O O . LEU A 1 314 ? 2.903 -29.552 -23.339 1.00 49.88 314 LEU A O 1
ATOM 2525 N N . THR A 1 315 ? 2.580 -29.825 -25.547 1.00 59.91 315 THR A N 1
ATOM 2526 C CA . THR A 1 315 ? 3.951 -30.260 -25.855 1.00 59.91 315 THR A CA 1
ATOM 2527 C C . THR A 1 315 ? 4.934 -29.097 -25.696 1.00 59.91 315 THR A C 1
ATOM 2529 O O . THR A 1 315 ? 4.555 -27.938 -25.862 1.00 59.91 315 THR A O 1
ATOM 2532 N N . ALA A 1 316 ? 6.207 -29.374 -25.387 1.00 50.09 316 ALA A N 1
ATOM 2533 C CA . ALA A 1 316 ? 7.221 -28.328 -25.201 1.00 50.09 316 ALA A CA 1
ATOM 2534 C C . ALA A 1 316 ? 7.287 -27.300 -26.363 1.00 50.09 316 ALA A C 1
ATOM 2536 O O . ALA A 1 316 ? 7.308 -26.103 -26.069 1.00 50.09 316 ALA A O 1
ATOM 2537 N N . PRO A 1 317 ? 7.186 -27.698 -27.652 1.00 51.22 317 PRO A N 1
ATOM 2538 C CA . PRO A 1 317 ? 7.112 -26.748 -28.767 1.00 51.22 317 PRO A CA 1
ATOM 2539 C C . PRO A 1 317 ? 5.843 -25.880 -28.743 1.00 51.22 317 PRO A C 1
ATOM 2541 O O . PRO A 1 317 ? 5.910 -24.674 -28.962 1.00 51.22 317 PRO A O 1
ATOM 2544 N N . ALA A 1 318 ? 4.680 -26.456 -28.416 1.00 49.62 318 ALA A N 1
ATOM 2545 C CA . ALA A 1 318 ? 3.421 -25.714 -28.322 1.00 49.62 318 ALA A CA 1
ATOM 2546 C C . ALA A 1 318 ? 3.429 -24.707 -27.159 1.00 49.62 318 ALA A C 1
ATOM 2548 O O . ALA A 1 318 ? 2.897 -23.605 -27.290 1.00 49.62 318 ALA A O 1
ATOM 2549 N N . ARG A 1 319 ? 4.088 -25.044 -26.040 1.00 53.91 319 ARG A N 1
ATOM 2550 C CA . ARG A 1 319 ? 4.300 -24.110 -24.922 1.00 53.91 319 ARG A CA 1
ATOM 2551 C C . ARG A 1 319 ? 5.195 -22.940 -25.328 1.00 53.91 319 ARG A C 1
ATOM 2553 O O . ARG A 1 319 ? 4.891 -21.804 -24.984 1.00 53.91 319 ARG A O 1
ATOM 2560 N N . GLN A 1 320 ? 6.251 -23.195 -26.101 1.00 49.53 320 GLN A N 1
ATOM 2561 C CA . GLN A 1 320 ? 7.154 -22.153 -26.608 1.00 49.53 320 GLN A CA 1
ATOM 2562 C C . GLN A 1 320 ? 6.465 -21.200 -27.603 1.00 49.53 320 GLN A C 1
ATOM 2564 O O . GLN A 1 320 ? 6.730 -19.999 -27.570 1.00 49.53 320 GLN A O 1
ATOM 2569 N N . ILE A 1 321 ? 5.536 -21.702 -28.426 1.00 52.31 321 ILE A N 1
ATOM 2570 C CA . ILE A 1 321 ? 4.705 -20.881 -29.327 1.00 52.31 321 ILE A CA 1
ATOM 2571 C C . ILE A 1 321 ? 3.721 -20.012 -28.526 1.00 52.31 321 ILE A C 1
ATOM 2573 O O . ILE A 1 321 ? 3.604 -18.817 -28.787 1.00 52.31 321 ILE A O 1
ATOM 2577 N N . PHE A 1 322 ? 3.061 -20.574 -27.507 1.00 47.12 322 PHE A N 1
ATOM 2578 C CA . PHE A 1 322 ? 2.104 -19.841 -26.663 1.00 47.12 322 PHE A CA 1
ATOM 2579 C C . PHE A 1 322 ? 2.735 -18.707 -25.845 1.00 47.12 322 PHE A C 1
ATOM 2581 O O . PHE A 1 322 ? 2.074 -17.715 -25.548 1.00 47.12 322 PHE A O 1
ATOM 2588 N N . ILE A 1 323 ? 4.009 -18.851 -25.486 1.00 47.25 323 ILE A N 1
ATOM 2589 C CA . ILE A 1 323 ? 4.775 -17.863 -24.715 1.00 47.25 323 ILE A CA 1
ATOM 2590 C C . ILE A 1 323 ? 5.479 -16.846 -25.650 1.00 47.25 323 ILE A C 1
ATOM 2592 O O . ILE A 1 323 ? 6.108 -15.894 -25.196 1.00 47.25 323 ILE A O 1
ATOM 2596 N N . GLY A 1 324 ? 5.353 -17.001 -26.975 1.00 41.16 324 GLY A N 1
ATOM 2597 C CA . GLY A 1 324 ? 5.962 -16.100 -27.959 1.00 41.16 324 GLY A CA 1
ATOM 2598 C C . GLY A 1 324 ? 7.486 -16.229 -28.072 1.00 41.16 324 GLY A C 1
ATOM 2599 O O . GLY A 1 324 ? 8.135 -15.309 -28.565 1.00 41.16 324 GLY A O 1
ATOM 2600 N N . ALA A 1 325 ? 8.060 -17.351 -27.619 1.00 43.91 325 ALA A N 1
ATOM 2601 C CA . ALA A 1 325 ? 9.501 -17.611 -27.635 1.00 43.91 325 ALA A CA 1
ATOM 2602 C C . ALA A 1 325 ? 10.019 -18.121 -28.996 1.00 43.91 325 ALA A C 1
ATOM 2604 O O . ALA A 1 325 ? 11.221 -18.085 -29.245 1.00 43.91 325 ALA A O 1
ATOM 2605 N N . LEU A 1 326 ? 9.132 -18.564 -29.894 1.00 34.97 326 LEU A N 1
ATOM 2606 C CA . LEU A 1 326 ? 9.465 -18.926 -31.273 1.00 34.97 326 LEU A CA 1
ATOM 2607 C C . LEU A 1 326 ? 8.501 -18.230 -32.244 1.00 34.97 326 LEU A C 1
ATOM 2609 O O . LEU A 1 326 ? 7.295 -18.215 -31.979 1.00 34.97 326 LEU A O 1
ATOM 2613 N N . PRO A 1 327 ? 8.981 -17.669 -33.372 1.00 34.66 327 PRO A N 1
ATOM 2614 C CA . PRO A 1 327 ? 8.081 -17.238 -34.432 1.00 34.66 327 PRO A CA 1
ATOM 2615 C C . PRO A 1 327 ? 7.307 -18.462 -34.950 1.00 34.66 327 PRO A C 1
ATOM 2617 O O . PRO A 1 327 ? 7.902 -19.541 -35.062 1.00 34.66 327 PRO A O 1
ATOM 2620 N N . PRO A 1 328 ? 6.006 -18.333 -35.275 1.00 37.38 328 PRO A N 1
ATOM 2621 C CA . PRO A 1 328 ? 5.316 -19.392 -35.991 1.00 37.38 328 PRO A CA 1
ATOM 2622 C C . PRO A 1 328 ? 6.042 -19.579 -37.325 1.00 37.38 328 PRO A C 1
ATOM 2624 O O . PRO A 1 328 ? 6.047 -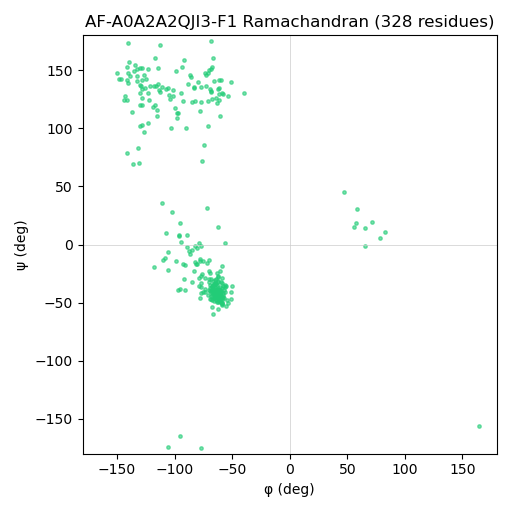18.682 -38.168 1.00 37.38 328 PRO A O 1
ATOM 2627 N N . LYS A 1 329 ? 6.724 -20.716 -37.485 1.00 37.91 329 LYS A N 1
ATOM 2628 C CA . LYS A 1 329 ? 7.169 -21.162 -38.802 1.00 37.91 329 LYS A CA 1
ATOM 2629 C C . LYS A 1 329 ? 5.903 -21.585 -39.540 1.00 37.91 329 LYS A C 1
ATOM 2631 O O . LYS A 1 329 ? 5.341 -22.627 -39.210 1.00 37.91 329 LYS A O 1
ATOM 2636 N N . PHE A 1 330 ? 5.429 -20.722 -40.430 1.00 42.31 330 PHE A N 1
ATOM 2637 C CA . PHE A 1 330 ? 4.500 -21.110 -41.484 1.00 42.31 330 PHE A CA 1
ATOM 2638 C C . PHE A 1 330 ? 5.295 -21.643 -42.667 1.00 42.31 330 PHE A C 1
ATOM 2640 O O . PHE A 1 330 ? 6.359 -21.044 -42.957 1.00 42.31 330 PHE A O 1
#

Radius of gyration: 28.27 Å; Cα contacts (8 Å, |Δi|>4): 458; chains: 1; bounding box: 57×55×82 Å

Nearest PDB structures (foldseek):
  8pmw-assembly2_G  TM=5.171E-01  e=1.654E-02  Homo sapiens
  5jw3-assembly1_H  TM=4.249E-01  e=6.192E-02  Homo sapiens
  8vue-assembly1_G  TM=3.935E-01  e=6.192E-02  Homo sapiens
  8ag1-assembly1_H  TM=3.936E-01  e=1.951E-01  Homo sapiens

pLDDT: mean 78.56, std 13.06, range [34.66, 95.75]